Protein AF-A0A0P9E227-F1 (afdb_monomer_lite)

Foldseek 3Di:
DDDDPPFDKDKFFFPDADPVRFTWGDDPQAIETEPPDDSPAGMFTWTWPDDDDRYGYTYTPDGDPDPVVSVVVSDVVPDDDDDDDDDDDDDDDDPPPVPLQLEAEFDDDQLVVSLVVNLVCVVVPNFKHKYKYKAPSVVSSVVNLVCNCPPPAVQKDFPDKDKDWDWDQDPVGIDIIIMIITMMGGDD

Secondary structure (DSSP, 8-state):
--------EEEEEEEEE-TTS-EEEEETTEEEEEET--TT-SEEEEEEEEEETTEEEEEEEEEESSHHHHHHHHHHHHSS--PPPP--S-------------EEE--SS-HHHHHHHHHHHHHTT-SEEEEEEETTHHHHHHHHHHHIIIII-TTEEEEEEEEEEEEEEETTEEEEEEEEEEEEEE--

Structure (mmCIF, N/CA/C/O backbone):
data_AF-A0A0P9E227-F1
#
_entry.id   AF-A0A0P9E227-F1
#
loop_
_atom_site.group_PDB
_atom_site.id
_atom_site.type_symbol
_atom_site.label_atom_id
_atom_site.label_alt_id
_atom_site.label_comp_id
_atom_site.label_asym_id
_atom_site.label_entity_id
_atom_site.label_seq_id
_atom_site.pdbx_PDB_ins_code
_atom_site.Cartn_x
_atom_site.Cartn_y
_atom_site.Cartn_z
_atom_site.occupancy
_atom_site.B_iso_or_equiv
_atom_site.auth_seq_id
_atom_site.auth_comp_id
_atom_site.auth_asym_id
_atom_site.auth_atom_id
_atom_site.pdbx_PDB_model_num
ATOM 1 N N . MET A 1 1 ? -18.406 33.469 34.202 1.00 41.53 1 MET A N 1
ATOM 2 C CA . MET A 1 1 ? -17.760 34.168 33.075 1.00 41.53 1 MET A CA 1
ATOM 3 C C . MET A 1 1 ? -16.385 33.562 32.937 1.00 41.53 1 MET A C 1
ATOM 5 O O . MET A 1 1 ? -15.547 33.889 33.754 1.00 41.53 1 MET A O 1
ATOM 9 N N . ASP A 1 2 ? -16.175 32.680 31.966 1.00 28.61 2 ASP A N 1
ATOM 10 C CA . ASP A 1 2 ? -14.826 32.344 31.517 1.00 28.61 2 ASP A CA 1
ATOM 11 C C . ASP A 1 2 ? -14.873 32.238 30.001 1.00 28.61 2 ASP A C 1
ATOM 13 O O . ASP A 1 2 ? -15.633 31.456 29.427 1.00 28.61 2 ASP A O 1
ATOM 17 N N . ALA A 1 3 ? -14.155 33.163 29.372 1.00 32.78 3 ALA A N 1
ATOM 18 C CA . ALA A 1 3 ? -14.108 33.339 27.939 1.00 32.78 3 ALA A CA 1
ATOM 19 C C . ALA A 1 3 ? -13.629 32.042 27.284 1.00 32.78 3 ALA A C 1
ATOM 21 O O . ALA A 1 3 ? -12.587 31.500 27.654 1.00 32.78 3 ALA A O 1
ATOM 22 N N . ALA A 1 4 ? -14.388 31.567 26.296 1.00 36.56 4 ALA A N 1
ATOM 23 C CA . ALA A 1 4 ? -13.919 30.571 25.351 1.00 36.56 4 ALA A CA 1
ATOM 24 C C . ALA A 1 4 ? -12.537 31.012 24.850 1.00 36.56 4 ALA A C 1
ATOM 26 O O . ALA A 1 4 ? -12.410 32.051 24.203 1.00 36.56 4 ALA A O 1
ATOM 27 N N . SER A 1 5 ? -11.497 30.268 25.227 1.00 42.72 5 SER A N 1
ATOM 28 C CA . SER A 1 5 ? -10.133 30.543 24.795 1.00 42.72 5 SER A CA 1
ATOM 29 C C . SER A 1 5 ? -10.101 30.332 23.283 1.00 42.72 5 SER A C 1
ATOM 31 O O . SER A 1 5 ? -10.102 29.195 22.809 1.00 42.72 5 SER A O 1
ATOM 33 N N . GLU A 1 6 ? -10.200 31.420 22.517 1.00 51.53 6 GLU A N 1
ATOM 34 C CA . GLU A 1 6 ? -10.088 31.395 21.062 1.00 51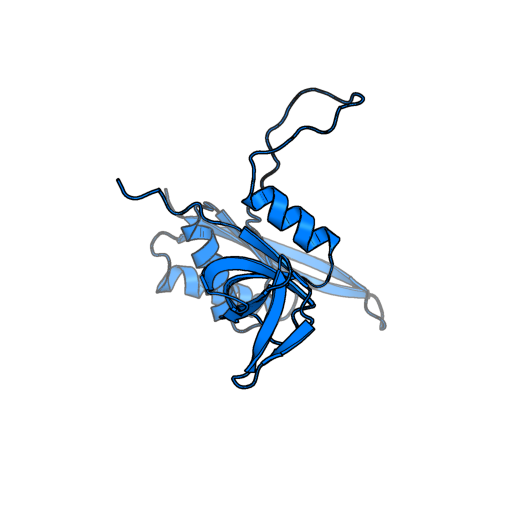.53 6 GLU A CA 1
ATOM 35 C C . GLU A 1 6 ? -8.785 30.684 20.699 1.00 51.53 6 GLU A C 1
ATOM 37 O O . GLU A 1 6 ? -7.689 31.170 20.995 1.00 51.53 6 GLU A O 1
ATOM 42 N N . LYS A 1 7 ? -8.902 29.515 20.063 1.00 61.69 7 LYS A N 1
ATOM 43 C CA . LYS A 1 7 ? -7.766 28.767 19.526 1.00 61.69 7 LYS A CA 1
ATOM 44 C C . LYS A 1 7 ? -7.044 29.631 18.503 1.00 61.69 7 LYS A C 1
ATOM 46 O O . LYS A 1 7 ? -7.455 29.740 17.348 1.00 61.69 7 LYS A O 1
ATOM 51 N N . LYS A 1 8 ? -5.971 30.291 18.931 1.00 82.88 8 LYS A N 1
ATOM 52 C CA . LYS A 1 8 ? -5.254 31.249 18.096 1.00 82.88 8 LYS A CA 1
ATOM 53 C C . LYS A 1 8 ? -4.123 30.557 17.356 1.00 82.88 8 LYS A C 1
ATOM 55 O O . LYS A 1 8 ? -3.008 30.435 17.865 1.00 82.88 8 LYS A O 1
ATOM 60 N N . LEU A 1 9 ? -4.423 30.126 16.136 1.00 90.06 9 LEU A N 1
ATOM 61 C CA . LEU A 1 9 ? -3.410 29.668 15.195 1.00 90.06 9 LEU A CA 1
ATOM 62 C C . LEU A 1 9 ? -2.571 30.847 14.712 1.00 90.06 9 LEU A C 1
ATOM 64 O O . LEU A 1 9 ? -3.101 31.907 14.372 1.00 90.06 9 LEU A O 1
ATOM 68 N N . ILE A 1 10 ? -1.260 30.654 14.671 1.00 91.75 10 ILE A N 1
ATOM 69 C CA . ILE A 1 10 ? -0.290 31.643 14.212 1.00 91.75 10 ILE A CA 1
ATOM 70 C C . ILE A 1 10 ? 0.696 31.005 13.247 1.00 91.75 10 ILE A C 1
ATOM 72 O O . ILE A 1 10 ? 0.999 29.820 13.344 1.00 91.75 10 ILE A O 1
ATOM 76 N N . LEU A 1 11 ? 1.218 31.818 12.334 1.00 92.88 11 LEU A N 1
ATOM 77 C CA . LEU A 1 11 ? 2.343 31.465 11.482 1.00 92.88 11 LEU A CA 1
ATOM 78 C C . LEU A 1 11 ? 3.611 32.088 12.059 1.00 92.88 11 LEU A C 1
ATOM 80 O O . LEU A 1 11 ? 3.657 33.294 12.309 1.00 92.88 11 LEU A O 1
ATOM 84 N N . LEU A 1 12 ? 4.628 31.259 12.250 1.00 91.44 12 LEU A N 1
ATOM 85 C CA . LEU A 1 12 ? 5.937 31.631 12.760 1.00 91.44 12 LEU A CA 1
ATOM 86 C C . LEU A 1 12 ? 7.008 31.283 11.728 1.00 91.44 12 LEU A C 1
ATOM 88 O O . LEU A 1 12 ? 7.046 30.169 11.215 1.00 91.44 12 LEU A O 1
ATOM 92 N N . GLU A 1 13 ? 7.902 32.228 11.456 1.00 93.62 13 GLU A N 1
ATOM 93 C CA . GLU A 1 13 ? 9.200 31.932 10.847 1.00 93.62 13 GLU A CA 1
ATOM 94 C C . GLU A 1 13 ? 10.175 31.536 11.958 1.00 93.62 13 GLU A C 1
ATOM 96 O O . GLU A 1 13 ? 10.255 32.213 12.990 1.00 93.62 13 GLU A O 1
ATOM 101 N N . ILE A 1 14 ? 10.902 30.438 11.762 1.00 94.00 14 ILE A N 1
ATOM 102 C CA . ILE A 1 14 ? 11.849 29.939 12.754 1.00 94.00 14 ILE A CA 1
ATOM 103 C C . ILE A 1 14 ? 13.081 30.840 12.774 1.00 94.00 14 ILE A C 1
ATOM 105 O O . ILE A 1 14 ? 13.761 31.026 11.767 1.00 94.00 14 ILE A O 1
ATOM 109 N N . ARG A 1 15 ? 13.367 31.407 13.947 1.00 91.25 15 ARG A N 1
ATOM 110 C CA . ARG A 1 15 ? 14.504 32.309 14.181 1.00 91.25 15 ARG A CA 1
ATOM 111 C C . ARG A 1 15 ? 15.692 31.606 14.816 1.00 91.25 15 ARG A C 1
ATOM 113 O O . ARG A 1 15 ? 16.815 32.083 14.695 1.00 91.25 15 ARG A O 1
ATOM 120 N N . GLY A 1 16 ? 15.461 30.485 15.491 1.00 86.88 16 GLY A N 1
ATOM 121 C CA . GLY A 1 16 ? 16.533 29.703 16.081 1.00 86.88 16 GLY A CA 1
ATOM 122 C C . GLY A 1 16 ? 16.041 28.601 17.004 1.00 86.88 16 GLY A C 1
ATOM 123 O O . GLY A 1 16 ? 14.849 28.305 17.097 1.00 86.88 16 GLY A O 1
ATOM 124 N N . VAL A 1 17 ? 17.002 28.004 17.701 1.00 86.38 17 VAL A N 1
ATOM 125 C CA . VAL A 1 17 ? 16.800 26.908 18.648 1.00 86.38 17 VAL A CA 1
ATOM 126 C C . VAL A 1 17 ? 17.062 27.435 20.060 1.00 86.38 17 VAL A C 1
ATOM 128 O O . VAL A 1 17 ? 18.090 28.056 20.324 1.00 86.38 17 VAL A O 1
ATOM 131 N N . GLY A 1 18 ? 16.125 27.217 20.978 1.00 76.81 18 GLY A N 1
ATOM 132 C CA . GLY A 1 18 ? 16.255 27.593 22.383 1.00 76.81 18 GLY A CA 1
ATOM 133 C C . GLY A 1 18 ? 17.170 26.660 23.182 1.00 76.81 18 GLY A C 1
ATOM 134 O O . GLY A 1 18 ? 17.567 25.590 22.724 1.00 76.81 18 GLY A O 1
ATOM 135 N N . ARG A 1 19 ? 17.438 27.029 24.442 1.00 70.62 19 ARG A N 1
ATOM 136 C CA . ARG A 1 19 ? 18.316 26.280 25.367 1.00 70.62 19 ARG A CA 1
ATOM 137 C C . ARG A 1 19 ? 17.894 24.817 25.575 1.00 70.62 19 ARG A C 1
ATOM 139 O O . ARG A 1 19 ? 18.746 23.964 25.784 1.00 70.62 19 ARG A O 1
ATOM 146 N N . PHE A 1 20 ? 16.598 24.529 25.463 1.00 73.12 20 PHE A N 1
ATOM 147 C CA . PHE A 1 20 ? 16.018 23.188 25.600 1.00 73.12 20 PHE A CA 1
ATOM 148 C C . PHE A 1 20 ? 15.729 22.505 24.253 1.00 73.12 20 PHE A C 1
ATOM 150 O O . PHE A 1 20 ? 14.903 21.608 24.183 1.00 73.12 20 PHE A O 1
ATOM 157 N N . ARG A 1 21 ? 16.402 22.927 23.173 1.00 76.69 21 ARG A N 1
ATOM 158 C CA . ARG A 1 21 ? 16.256 22.402 21.800 1.00 76.69 21 ARG A CA 1
ATOM 159 C C . ARG A 1 21 ? 14.907 22.640 21.111 1.00 76.69 21 ARG A C 1
ATOM 161 O O . ARG A 1 21 ? 14.754 22.222 19.967 1.00 76.69 21 ARG A O 1
ATOM 168 N N . ASN A 1 22 ? 13.984 23.362 21.739 1.00 84.62 22 ASN A N 1
ATOM 169 C CA . ASN A 1 22 ? 12.744 23.787 21.091 1.00 84.62 22 ASN A CA 1
ATOM 170 C C . ASN A 1 22 ? 13.025 24.903 20.085 1.00 84.62 22 ASN A C 1
ATOM 172 O O . ASN A 1 22 ? 13.775 25.838 20.385 1.00 84.62 22 ASN A O 1
ATOM 176 N N . LEU A 1 23 ? 12.404 24.826 18.910 1.00 89.75 23 LEU A N 1
ATOM 177 C CA . LEU A 1 23 ? 12.438 25.923 17.951 1.00 89.75 23 LEU A CA 1
ATOM 178 C C . LEU A 1 23 ? 11.687 27.131 18.504 1.00 89.75 23 LEU A C 1
ATOM 180 O O . LEU A 1 23 ? 10.754 26.987 19.294 1.00 89.75 23 LEU A O 1
ATOM 184 N N . PHE A 1 24 ? 12.087 28.331 18.096 1.00 92.62 24 PHE A N 1
ATOM 185 C CA . PHE A 1 24 ? 11.337 29.537 18.416 1.00 92.62 24 PHE A CA 1
ATOM 186 C C . PHE A 1 24 ? 11.229 30.484 17.227 1.00 92.62 24 PHE A C 1
ATOM 188 O O . PHE A 1 24 ? 12.113 30.553 16.369 1.00 92.62 24 PHE A O 1
ATOM 195 N N . GLY A 1 25 ? 10.140 31.245 17.223 1.00 92.25 25 GLY A N 1
ATOM 196 C CA . GLY A 1 25 ? 9.911 32.373 16.328 1.00 92.25 25 GLY A CA 1
ATOM 197 C C . GLY A 1 25 ? 9.390 33.580 17.103 1.00 92.25 25 GLY A C 1
ATOM 198 O O . GLY A 1 25 ? 9.123 33.497 18.305 1.00 92.25 25 GLY A O 1
ATOM 199 N N . ASP A 1 26 ? 9.234 34.702 16.411 1.00 90.88 26 ASP A N 1
ATOM 200 C CA . ASP A 1 26 ? 8.691 35.929 16.994 1.00 90.88 26 ASP A CA 1
ATOM 201 C C . ASP A 1 26 ? 7.245 36.154 16.543 1.00 90.88 26 ASP A C 1
ATOM 203 O O . ASP A 1 26 ? 6.931 36.116 15.354 1.00 90.88 26 ASP A O 1
ATOM 207 N N . TYR A 1 27 ? 6.360 36.444 17.496 1.00 88.94 27 TYR A N 1
ATOM 208 C CA . TYR A 1 27 ? 4.970 36.813 17.237 1.00 88.94 27 TYR A CA 1
ATOM 209 C C . TYR A 1 27 ? 4.585 38.037 18.062 1.00 88.94 27 TYR A C 1
ATOM 211 O O . TYR A 1 27 ? 4.611 38.008 19.293 1.00 88.94 27 TYR A O 1
ATOM 219 N N . LYS A 1 28 ? 4.219 39.133 17.384 1.00 84.75 28 LYS A N 1
ATOM 220 C CA . LYS A 1 28 ? 3.834 40.414 18.015 1.00 84.75 28 LYS A CA 1
ATOM 221 C C . LYS A 1 28 ? 4.837 40.886 19.088 1.00 84.75 28 LYS A C 1
ATOM 223 O O . LYS A 1 28 ? 4.443 41.263 20.194 1.00 84.75 28 LYS A O 1
ATOM 228 N N . GLY A 1 29 ? 6.133 40.805 18.769 1.00 82.00 29 GLY A N 1
ATOM 229 C CA . GLY A 1 29 ? 7.233 41.216 19.652 1.00 82.00 29 GLY A CA 1
ATOM 230 C C . GLY A 1 29 ? 7.500 40.284 20.841 1.00 82.00 29 GLY A C 1
ATOM 231 O O . GLY A 1 29 ? 8.199 40.676 21.773 1.00 82.00 29 GLY A O 1
ATOM 232 N N . LYS A 1 30 ? 6.925 39.075 20.847 1.00 88.44 30 LYS A N 1
ATOM 233 C CA . LYS A 1 30 ? 7.138 38.052 21.879 1.00 88.44 30 LYS A CA 1
ATOM 234 C C . LYS A 1 30 ? 7.801 36.827 21.269 1.00 88.44 30 LYS A C 1
ATOM 236 O O . LYS A 1 30 ? 7.444 36.429 20.160 1.00 88.44 30 LYS A O 1
ATOM 241 N N . ARG A 1 31 ? 8.702 36.201 22.025 1.00 91.50 31 ARG A N 1
ATOM 242 C CA . ARG A 1 31 ? 9.352 34.953 21.620 1.00 91.50 31 ARG A CA 1
ATOM 243 C C . ARG A 1 31 ? 8.432 33.778 21.915 1.00 91.50 31 ARG A C 1
ATOM 245 O O . ARG A 1 31 ? 8.109 33.540 23.078 1.00 91.50 31 ARG A O 1
ATOM 252 N N . ILE A 1 32 ? 8.041 33.044 20.884 1.00 94.06 32 ILE A N 1
ATOM 253 C CA . ILE A 1 32 ? 7.178 31.872 21.002 1.00 94.06 32 ILE A CA 1
ATOM 254 C C . ILE A 1 32 ? 8.015 30.619 20.789 1.00 94.06 32 ILE A C 1
ATOM 256 O O . ILE A 1 32 ? 8.567 30.421 19.708 1.00 94.06 32 ILE A O 1
ATOM 260 N N . PHE A 1 33 ? 8.108 29.786 21.823 1.00 92.75 33 PHE A N 1
ATOM 261 C CA . PHE A 1 33 ? 8.703 28.459 21.728 1.00 92.75 33 PHE A CA 1
ATOM 262 C C . PHE A 1 33 ? 7.683 27.477 21.178 1.00 92.75 33 PHE A C 1
ATOM 264 O O . PHE A 1 33 ? 6.528 27.468 21.601 1.00 92.75 33 PHE A O 1
ATOM 271 N N . ILE A 1 34 ? 8.122 26.665 20.229 1.00 92.56 34 ILE A N 1
ATOM 272 C CA . ILE A 1 34 ? 7.264 25.752 19.498 1.00 92.56 34 ILE A CA 1
ATOM 273 C C . ILE A 1 34 ? 7.591 24.333 19.941 1.00 92.56 34 ILE A C 1
ATOM 275 O O . ILE A 1 34 ? 8.704 23.842 19.736 1.00 92.56 34 ILE A O 1
ATOM 279 N N . GLU A 1 35 ? 6.614 23.700 20.569 1.00 90.62 35 GLU A N 1
ATOM 280 C CA . GLU A 1 35 ? 6.668 22.299 20.970 1.00 90.62 35 GLU A CA 1
ATOM 281 C C . GLU A 1 35 ? 6.347 21.404 19.769 1.00 90.62 35 GLU A C 1
ATOM 283 O O . GLU A 1 35 ? 5.552 21.776 18.901 1.00 90.62 35 GLU A O 1
ATOM 288 N N . ASP A 1 36 ? 6.985 20.235 19.715 1.00 87.06 36 ASP A N 1
ATOM 289 C CA . ASP A 1 36 ? 6.789 19.203 18.686 1.00 87.06 36 ASP A CA 1
ATOM 290 C C . ASP A 1 36 ? 7.088 19.639 17.234 1.00 87.06 36 ASP A C 1
ATOM 292 O O . ASP A 1 36 ? 6.674 18.984 16.278 1.00 87.06 36 ASP A O 1
ATOM 296 N N . ALA A 1 37 ? 7.828 20.735 17.033 1.00 87.06 37 ALA A N 1
ATOM 297 C CA . ALA A 1 37 ? 8.260 21.155 15.700 1.00 87.06 37 ALA A CA 1
ATOM 298 C C . ALA A 1 37 ? 9.521 20.389 15.237 1.00 87.06 37 ALA A C 1
ATOM 300 O O . ALA A 1 37 ? 10.506 20.337 15.983 1.00 87.06 37 ALA A O 1
ATOM 301 N N . PRO A 1 38 ? 9.553 19.856 13.996 1.00 87.56 38 PRO A N 1
ATOM 302 C CA . PRO A 1 38 ? 10.771 19.308 13.392 1.00 87.56 38 PRO A CA 1
ATOM 303 C C . PRO A 1 38 ? 11.886 20.357 13.350 1.00 87.56 38 PRO A C 1
ATOM 305 O O . PRO A 1 38 ? 11.617 21.518 13.042 1.00 87.56 38 PRO A O 1
ATOM 308 N N . LYS A 1 39 ? 13.136 19.978 13.634 1.00 83.88 39 LYS A N 1
ATOM 309 C CA . LYS A 1 39 ? 14.249 20.930 13.841 1.00 83.88 39 LYS A CA 1
ATOM 310 C C . LYS A 1 39 ? 14.627 21.712 12.583 1.00 83.88 39 LYS A C 1
ATOM 312 O O . LYS A 1 39 ? 15.132 22.823 12.679 1.00 83.88 39 LYS A O 1
ATOM 317 N N . GLU A 1 40 ? 14.373 21.123 11.427 1.00 85.12 40 GLU A N 1
ATOM 318 C CA . GLU A 1 40 ? 14.616 21.651 10.088 1.00 85.12 40 GLU A CA 1
ATOM 319 C C . GLU A 1 40 ? 13.460 22.510 9.546 1.00 85.12 40 GLU A C 1
ATOM 321 O O . GLU A 1 40 ? 13.444 22.877 8.369 1.00 85.12 40 GLU A O 1
ATOM 326 N N . SER A 1 41 ? 12.466 22.827 10.380 1.00 84.94 41 SER A N 1
ATOM 327 C CA . SER A 1 41 ? 11.341 23.670 9.974 1.00 84.94 41 SER A CA 1
ATOM 328 C C . SER A 1 41 ? 11.802 25.101 9.704 1.00 84.94 41 SER A C 1
ATOM 330 O O . SER A 1 41 ? 12.478 25.706 10.536 1.00 84.94 41 SER A O 1
ATOM 332 N N . LYS A 1 42 ? 11.385 25.676 8.571 1.00 90.12 42 LYS A N 1
ATOM 333 C CA 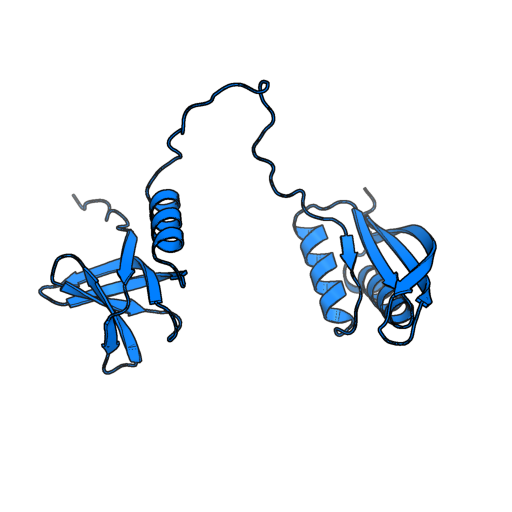. LYS A 1 42 ? 11.616 27.094 8.254 1.00 90.12 42 LYS A CA 1
ATOM 334 C C . LYS A 1 42 ? 10.423 27.965 8.644 1.00 90.12 42 LYS A C 1
ATOM 336 O O . LYS A 1 42 ? 10.596 29.030 9.236 1.00 90.12 42 LYS A O 1
ATOM 341 N N . TYR A 1 43 ? 9.215 27.476 8.374 1.00 92.06 43 TYR A N 1
ATOM 342 C CA . TYR A 1 43 ? 7.955 28.092 8.773 1.00 92.06 43 TYR A CA 1
ATOM 343 C C . TYR A 1 43 ? 7.093 27.074 9.510 1.00 92.06 43 TYR A C 1
ATOM 345 O O . TYR A 1 43 ? 7.068 25.900 9.146 1.00 92.06 43 TYR A O 1
ATOM 353 N N . VAL A 1 44 ? 6.376 27.510 10.539 1.00 92.81 44 VAL A N 1
ATOM 354 C CA . VAL A 1 44 ? 5.498 26.646 11.327 1.00 92.81 44 VAL A CA 1
ATOM 355 C C . VAL A 1 44 ? 4.168 27.338 11.564 1.00 92.81 44 VAL A C 1
ATOM 357 O O . VAL A 1 44 ? 4.123 28.489 11.997 1.00 92.81 44 VAL A O 1
ATOM 360 N N . VAL A 1 45 ? 3.081 26.615 11.311 1.00 93.62 45 VAL A N 1
ATOM 361 C CA . VAL A 1 45 ? 1.767 26.965 11.846 1.00 93.62 45 VAL A CA 1
ATOM 362 C C . VAL A 1 45 ? 1.644 26.303 13.209 1.00 93.62 45 VAL A C 1
ATOM 364 O O . VAL A 1 45 ? 1.842 25.094 13.330 1.00 93.62 45 VAL A O 1
ATOM 367 N N . ALA A 1 46 ? 1.350 27.088 14.238 1.00 92.75 46 ALA A N 1
ATOM 368 C CA . ALA A 1 46 ? 1.253 26.607 15.608 1.00 92.75 46 ALA A CA 1
ATOM 369 C C . ALA A 1 46 ? 0.017 27.175 16.307 1.00 92.75 46 ALA A C 1
ATOM 371 O O . ALA A 1 46 ? -0.397 28.306 16.046 1.00 92.75 46 ALA A O 1
ATOM 372 N N . GLU A 1 47 ? -0.559 26.395 17.213 1.00 92.94 47 GLU A N 1
ATOM 373 C CA . GLU A 1 47 ? -1.636 26.827 18.098 1.00 92.94 47 GLU A CA 1
ATOM 374 C C . GLU A 1 47 ? -1.017 27.387 19.376 1.00 92.94 47 GLU A C 1
ATOM 376 O O . GLU A 1 47 ? -0.272 26.687 20.066 1.00 92.94 47 GLU A O 1
ATOM 381 N N . ILE A 1 48 ? -1.281 28.658 19.686 1.00 91.38 48 ILE A N 1
ATOM 382 C CA . ILE A 1 48 ? -0.789 29.261 20.928 1.00 91.38 48 ILE A CA 1
ATOM 383 C C . ILE A 1 48 ? -1.393 28.510 22.116 1.00 91.38 48 ILE A C 1
ATOM 385 O O . ILE A 1 48 ? -2.609 28.489 22.283 1.00 91.38 48 ILE A O 1
ATOM 389 N N . THR A 1 49 ? -0.535 27.964 22.976 1.00 88.12 49 THR A N 1
ATOM 390 C CA . THR A 1 49 ? -0.952 27.309 24.222 1.00 88.12 49 THR A CA 1
ATOM 391 C C . THR A 1 49 ? -0.874 28.263 25.411 1.00 88.12 49 THR A C 1
ATOM 393 O O . THR A 1 49 ? -1.691 28.179 26.323 1.00 88.12 49 THR A O 1
ATOM 396 N N . SER A 1 50 ? 0.082 29.200 25.412 1.00 86.75 50 SER A N 1
ATOM 397 C CA . SER A 1 50 ? 0.241 30.193 26.480 1.00 86.75 50 SER A CA 1
ATOM 398 C C . SER A 1 50 ? 1.073 31.389 26.019 1.00 86.75 50 SER A C 1
ATOM 400 O O . SER A 1 50 ? 2.056 31.239 25.296 1.00 86.75 50 SER A O 1
ATOM 402 N N . ILE A 1 51 ? 0.726 32.597 26.469 1.00 85.12 51 ILE A N 1
ATOM 403 C CA . ILE A 1 51 ? 1.553 33.801 26.304 1.00 85.12 51 ILE A CA 1
ATOM 404 C C . ILE A 1 51 ? 1.622 34.522 27.648 1.00 85.12 51 ILE A C 1
ATOM 406 O O . ILE A 1 51 ? 0.598 34.958 28.170 1.00 85.12 51 ILE A O 1
ATOM 410 N N . LYS A 1 52 ? 2.833 34.692 28.195 1.00 80.19 52 LYS A N 1
ATOM 411 C CA . LYS A 1 52 ? 3.079 35.406 29.457 1.00 80.19 52 LYS A CA 1
ATOM 412 C C . LYS A 1 52 ? 4.246 36.387 29.299 1.00 80.19 52 LYS A C 1
ATOM 414 O O . LYS A 1 52 ? 5.394 36.002 29.085 1.00 80.19 52 LYS A O 1
ATOM 419 N N . GLY A 1 53 ? 3.973 37.685 29.422 1.00 84.06 53 GLY A N 1
ATOM 420 C CA . GLY A 1 53 ? 5.006 38.720 29.297 1.00 84.06 53 GLY A CA 1
ATOM 421 C C . GLY A 1 53 ? 5.675 38.721 27.914 1.00 84.06 53 GLY A C 1
ATOM 422 O O . GLY A 1 53 ? 5.003 38.917 26.900 1.00 84.06 53 GLY A O 1
ATOM 423 N N . ARG A 1 54 ? 7.003 38.527 27.866 1.00 86.62 54 ARG A N 1
ATOM 424 C CA . ARG A 1 54 ? 7.803 38.517 26.619 1.00 86.62 54 ARG A CA 1
ATOM 425 C C . ARG A 1 54 ? 7.962 37.129 25.982 1.00 86.62 54 ARG A C 1
ATOM 427 O O . ARG A 1 54 ? 8.529 37.037 24.894 1.00 86.62 54 ARG A O 1
ATOM 434 N N . ILE A 1 55 ? 7.483 36.070 26.638 1.00 87.12 55 ILE A N 1
ATOM 435 C CA . ILE A 1 55 ? 7.672 34.678 26.214 1.00 87.12 55 ILE A CA 1
ATOM 436 C C . ILE A 1 55 ? 6.312 33.980 26.096 1.00 87.12 55 ILE A C 1
ATOM 438 O O . ILE A 1 55 ? 5.395 34.223 26.879 1.00 87.12 55 ILE A O 1
ATOM 442 N N . GLY A 1 56 ? 6.170 33.105 25.110 1.00 89.62 56 GLY A N 1
ATOM 443 C CA . GLY A 1 56 ? 5.017 32.226 24.969 1.00 89.62 56 GLY A CA 1
ATOM 444 C C . GLY A 1 56 ? 5.409 30.836 24.491 1.00 89.62 56 GLY A C 1
ATOM 445 O O . GLY A 1 56 ? 6.558 30.590 24.118 1.00 89.62 56 GLY A O 1
ATOM 446 N N . SER A 1 57 ? 4.431 29.944 24.500 1.00 89.69 57 SER A N 1
ATOM 447 C CA . SER A 1 57 ? 4.512 28.584 23.987 1.00 89.69 57 SER A CA 1
ATOM 448 C C . SER A 1 57 ? 3.392 28.355 22.980 1.00 89.69 57 SER A C 1
ATOM 450 O O . SER A 1 57 ? 2.280 28.880 23.115 1.00 89.69 57 SER A O 1
ATOM 452 N N . ALA A 1 58 ? 3.692 27.572 21.957 1.00 92.62 58 ALA A N 1
ATOM 453 C CA . ALA A 1 58 ? 2.725 27.125 20.977 1.00 92.62 58 ALA A CA 1
ATOM 454 C C . ALA A 1 58 ? 3.009 25.672 20.603 1.00 92.62 58 ALA A C 1
ATOM 456 O O . ALA A 1 58 ? 4.161 25.237 20.598 1.00 92.62 58 ALA A O 1
ATOM 457 N N . LYS A 1 59 ? 1.959 24.928 20.273 1.00 92.81 59 LYS A N 1
ATOM 458 C CA . LYS A 1 59 ? 2.074 23.553 19.798 1.00 92.81 59 LYS A CA 1
ATOM 459 C C . LYS A 1 59 ? 2.100 23.543 18.277 1.00 92.81 59 LYS A C 1
ATOM 461 O O . LYS A 1 59 ? 1.247 24.172 17.648 1.00 92.81 59 LYS A O 1
ATOM 466 N N . CYS A 1 60 ? 3.077 22.858 17.690 1.00 91.75 60 CYS A N 1
ATOM 467 C CA . CYS A 1 60 ? 3.175 22.719 16.243 1.00 91.75 60 CYS A CA 1
ATOM 468 C C . CYS A 1 60 ? 1.914 22.045 15.678 1.00 91.75 60 CYS A C 1
ATOM 470 O O . CYS A 1 60 ? 1.492 20.991 16.151 1.00 91.75 60 CYS A O 1
ATOM 472 N N . VAL A 1 61 ? 1.328 22.663 14.654 1.00 90.69 61 VAL A N 1
ATOM 473 C CA . VAL A 1 61 ? 0.209 22.118 13.870 1.00 90.69 61 VAL A CA 1
ATOM 474 C C . VAL A 1 61 ? 0.701 21.652 12.499 1.00 90.69 61 VAL A C 1
ATOM 476 O O . VAL A 1 61 ? 0.194 20.672 11.962 1.00 90.69 61 VAL A O 1
ATOM 479 N N . GLY A 1 62 ? 1.720 22.312 11.942 1.00 89.31 62 GLY A N 1
ATOM 480 C CA . GLY A 1 62 ? 2.427 21.839 10.754 1.00 89.31 62 GLY A CA 1
ATOM 481 C C . GLY A 1 62 ? 3.666 22.672 10.439 1.00 89.31 62 GLY A C 1
ATOM 482 O O . GLY A 1 62 ? 3.713 23.861 10.759 1.00 89.31 62 GLY A O 1
ATOM 483 N N . SER A 1 63 ? 4.656 22.049 9.801 1.00 89.56 63 SER A N 1
ATOM 484 C CA . SER A 1 63 ? 5.898 22.681 9.356 1.00 89.56 63 SER A CA 1
ATOM 485 C C . SER A 1 63 ? 5.986 22.733 7.835 1.00 89.56 63 SER A C 1
ATOM 487 O O . SER A 1 63 ? 5.534 21.828 7.138 1.00 89.56 63 SER A O 1
ATOM 489 N N . TYR A 1 64 ? 6.582 23.806 7.324 1.00 90.94 64 TYR A N 1
ATOM 490 C CA . TYR A 1 64 ? 6.612 24.124 5.902 1.00 90.94 64 TYR A CA 1
ATOM 491 C C . TYR A 1 64 ? 7.965 24.709 5.511 1.00 90.94 64 TYR A C 1
ATOM 493 O O . TYR A 1 64 ? 8.630 25.394 6.299 1.00 90.94 64 TYR A O 1
ATOM 501 N N . GLN A 1 65 ? 8.360 24.456 4.266 1.00 86.31 65 GLN A N 1
ATOM 502 C CA . GLN A 1 65 ? 9.614 24.963 3.706 1.00 86.31 65 GLN A CA 1
ATOM 503 C C . GLN A 1 65 ? 9.427 26.318 3.002 1.00 86.31 65 GLN A C 1
ATOM 505 O O . GLN A 1 65 ? 10.382 27.090 2.897 1.00 86.31 65 GLN A O 1
ATOM 510 N N . SER A 1 66 ? 8.198 26.655 2.582 1.00 87.19 66 SER A N 1
ATOM 511 C CA . SER A 1 66 ? 7.869 27.936 1.943 1.00 87.19 66 SER A CA 1
ATOM 512 C C . SER A 1 66 ? 6.867 28.770 2.755 1.00 87.19 66 SER A C 1
ATOM 514 O O . SER A 1 66 ? 5.966 28.245 3.411 1.00 87.19 66 SER A O 1
ATOM 516 N N . LEU A 1 67 ? 7.017 30.098 2.697 1.00 82.19 67 LEU A N 1
ATOM 517 C CA . LEU A 1 67 ? 6.120 31.037 3.379 1.00 82.19 67 LEU A CA 1
ATOM 518 C C . LEU A 1 67 ? 4.708 31.021 2.774 1.00 82.19 67 LEU A C 1
ATOM 520 O O . LEU A 1 67 ? 3.731 31.239 3.486 1.00 82.19 67 LEU A O 1
ATOM 524 N N . GLU A 1 68 ? 4.601 30.794 1.465 1.00 82.81 68 GLU A N 1
ATOM 525 C CA . GLU A 1 68 ? 3.330 30.756 0.739 1.00 82.81 68 GLU A CA 1
ATOM 526 C C . GLU A 1 68 ? 2.484 29.548 1.152 1.00 82.81 68 GLU A C 1
ATOM 528 O O . GLU A 1 68 ? 1.326 29.712 1.530 1.00 82.81 68 GLU A O 1
ATOM 533 N N . GLU A 1 69 ? 3.089 28.361 1.203 1.00 83.88 69 GLU A N 1
ATOM 534 C CA . GLU A 1 69 ? 2.452 27.135 1.690 1.00 83.88 69 GLU A CA 1
ATOM 535 C C . GLU A 1 69 ? 1.971 27.289 3.139 1.00 83.88 69 GLU A C 1
ATOM 537 O O . GLU A 1 69 ? 0.821 26.985 3.462 1.00 83.88 69 GLU A O 1
ATOM 542 N N . ALA A 1 70 ? 2.813 27.869 3.997 1.00 85.44 70 ALA A N 1
ATOM 543 C CA . ALA A 1 70 ? 2.478 28.096 5.395 1.00 85.44 70 ALA A CA 1
ATOM 544 C C . ALA A 1 70 ? 1.339 29.124 5.574 1.00 85.44 70 ALA A C 1
ATOM 546 O O . ALA A 1 70 ? 0.469 28.946 6.430 1.00 85.44 70 ALA A O 1
ATOM 547 N N . LYS A 1 71 ? 1.301 30.184 4.749 1.00 86.06 71 LYS A N 1
ATOM 548 C CA . LYS A 1 71 ? 0.200 31.167 4.713 1.00 86.06 71 LYS A CA 1
ATOM 549 C C . LYS A 1 71 ? -1.099 30.548 4.205 1.00 86.06 71 LYS A C 1
ATOM 551 O O . LYS A 1 71 ? -2.152 30.838 4.768 1.00 86.06 71 LYS A O 1
ATOM 556 N N . ASN A 1 72 ? -1.029 29.707 3.175 1.00 82.69 72 ASN A N 1
ATOM 557 C CA . ASN A 1 72 ? -2.192 29.020 2.618 1.00 82.69 72 ASN A CA 1
ATOM 558 C C . ASN A 1 72 ? -2.791 28.057 3.642 1.00 82.69 72 ASN A C 1
ATOM 560 O O . ASN A 1 72 ? -3.996 28.115 3.885 1.00 82.69 72 ASN A O 1
ATOM 564 N N . LYS A 1 73 ? -1.954 27.273 4.336 1.00 84.06 73 LYS A N 1
ATOM 565 C CA . LYS A 1 73 ? -2.432 26.417 5.424 1.00 84.06 73 LYS A CA 1
ATOM 566 C C . LYS A 1 73 ? -3.012 27.227 6.579 1.00 84.06 73 LYS A C 1
ATOM 568 O O . LYS A 1 73 ? -4.066 26.878 7.099 1.00 84.06 73 LYS A O 1
ATOM 573 N N . LEU A 1 74 ? -2.356 28.314 6.989 1.00 85.56 74 LEU A N 1
ATOM 574 C CA . LEU A 1 74 ? -2.882 29.151 8.066 1.00 85.56 74 LEU A CA 1
ATOM 575 C C . LEU A 1 74 ? -4.277 29.695 7.712 1.00 85.56 74 LEU A C 1
ATOM 577 O O . LEU A 1 74 ? -5.165 29.631 8.553 1.00 85.56 74 LEU A O 1
ATOM 581 N N . LYS A 1 75 ? -4.485 30.166 6.474 1.00 84.12 75 LYS A N 1
ATOM 582 C CA . LYS A 1 75 ? -5.795 30.626 5.984 1.00 84.12 75 LYS A CA 1
ATOM 583 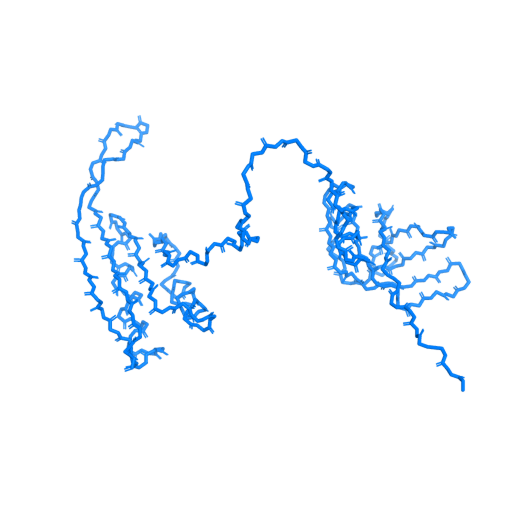C C . LYS A 1 75 ? -6.839 29.505 5.969 1.00 84.12 75 LYS A C 1
ATOM 585 O O . LYS A 1 75 ? -7.932 29.718 6.480 1.00 84.12 75 LYS A O 1
ATOM 590 N N . GLU A 1 76 ? -6.488 28.321 5.459 1.00 81.25 76 GLU A N 1
ATOM 591 C CA . GLU A 1 76 ? -7.352 27.125 5.461 1.00 81.25 76 GLU A CA 1
ATOM 592 C C . GLU A 1 76 ? -7.804 26.753 6.882 1.00 81.25 76 GLU A C 1
ATOM 594 O O . GLU A 1 76 ? -8.966 26.426 7.109 1.00 81.25 76 GLU A O 1
ATOM 599 N N . LEU A 1 77 ? -6.892 26.839 7.853 1.00 80.12 77 LEU A N 1
ATOM 600 C CA . LEU A 1 77 ? -7.172 26.506 9.247 1.00 80.12 77 LEU A CA 1
ATOM 601 C C . LEU A 1 77 ? -7.889 27.634 10.018 1.00 80.12 77 LEU A C 1
ATOM 603 O O . LEU A 1 77 ? -8.500 27.357 11.049 1.00 80.12 77 LEU A O 1
ATOM 607 N N . GLN A 1 78 ? -7.809 28.891 9.559 1.00 76.81 78 GLN A N 1
ATOM 608 C CA . GLN A 1 78 ? -8.405 30.066 10.216 1.00 76.81 78 GLN A CA 1
ATOM 609 C C . GLN A 1 78 ? -9.790 30.464 9.674 1.00 76.81 78 GLN A C 1
ATOM 611 O O . GLN A 1 78 ? -10.516 31.164 10.379 1.00 76.81 78 GLN A O 1
ATOM 616 N N . GLY A 1 79 ? -10.196 30.044 8.470 1.00 63.16 79 GLY A N 1
ATOM 617 C CA . GLY A 1 79 ? -11.484 30.460 7.906 1.00 63.16 79 GLY A CA 1
ATOM 618 C C . GLY A 1 79 ? -11.969 29.631 6.714 1.00 63.16 79 GLY A C 1
ATOM 619 O O . GLY A 1 79 ? -11.203 29.277 5.824 1.00 63.16 79 GLY A O 1
ATOM 620 N N . LYS A 1 80 ? -13.281 29.353 6.710 1.00 47.00 80 LYS A N 1
ATOM 621 C CA . LYS A 1 80 ? -14.062 28.777 5.597 1.00 47.00 80 LYS A CA 1
ATOM 622 C C . LYS A 1 80 ? -13.804 29.532 4.270 1.00 47.00 80 LYS A C 1
ATOM 624 O O . LYS A 1 80 ? -13.544 30.731 4.310 1.00 47.00 80 LYS A O 1
ATOM 629 N N . PRO A 1 81 ? -13.882 28.847 3.112 1.00 40.19 81 PRO A N 1
ATOM 630 C CA . PRO A 1 81 ? -13.233 29.256 1.864 1.00 40.19 81 PRO A CA 1
ATOM 631 C C . PRO A 1 81 ? -13.791 30.560 1.282 1.00 40.19 81 PRO A C 1
ATOM 633 O O . PRO A 1 81 ? -15.006 30.721 1.177 1.00 40.19 81 PRO A O 1
ATOM 636 N N . GLU A 1 82 ? -12.900 31.451 0.835 1.00 42.72 82 GLU A N 1
ATOM 637 C CA . GLU A 1 82 ? -13.250 32.670 0.100 1.00 42.72 82 GLU A CA 1
ATOM 638 C C . GLU A 1 82 ? -12.940 32.504 -1.398 1.00 42.72 82 GLU A C 1
ATOM 640 O O . GLU A 1 82 ? -11.881 32.024 -1.803 1.00 42.72 82 GLU A O 1
ATOM 645 N N . ILE A 1 83 ? -13.941 32.849 -2.204 1.00 44.44 83 ILE A N 1
ATOM 646 C CA . ILE A 1 83 ? -14.109 32.585 -3.634 1.00 44.44 83 ILE A CA 1
ATOM 647 C C . ILE A 1 83 ? -13.205 33.507 -4.467 1.00 44.44 83 ILE A C 1
ATOM 649 O O . ILE A 1 83 ? -13.315 34.728 -4.368 1.00 44.44 83 ILE A O 1
ATOM 653 N N . VAL A 1 84 ? -12.388 32.944 -5.365 1.00 42.78 84 VAL A N 1
ATOM 654 C CA . VAL A 1 84 ? -11.772 33.695 -6.475 1.00 42.78 84 VAL A CA 1
ATOM 655 C C . VAL A 1 84 ? -12.654 33.538 -7.722 1.00 42.78 84 VAL A C 1
ATOM 657 O O . VAL A 1 84 ? -13.078 32.434 -8.063 1.00 42.78 84 VAL A O 1
ATOM 660 N N . LYS A 1 85 ? -12.995 34.677 -8.337 1.00 42.41 85 LYS A N 1
ATOM 661 C CA . LYS A 1 85 ? -13.986 34.865 -9.412 1.00 42.41 85 LYS A CA 1
ATOM 662 C C . LYS A 1 85 ? -13.655 34.079 -10.694 1.00 42.41 85 LYS A C 1
ATOM 664 O O . LYS A 1 85 ? -12.505 34.021 -11.110 1.00 42.41 85 LYS A O 1
ATOM 669 N N . ARG A 1 86 ? -14.708 33.523 -11.309 1.00 47.91 86 ARG A N 1
ATOM 670 C CA . ARG A 1 86 ? -14.733 32.832 -12.612 1.00 47.91 86 ARG A CA 1
ATOM 671 C C . ARG A 1 86 ? -14.636 33.818 -13.782 1.00 47.91 86 ARG A C 1
ATOM 673 O O . ARG A 1 86 ? -15.395 34.780 -13.803 1.00 47.91 86 ARG A O 1
ATOM 680 N N . GLU A 1 87 ? -13.845 33.461 -14.790 1.00 42.66 87 GLU A N 1
ATOM 681 C CA . GLU A 1 87 ? -14.248 33.559 -16.201 1.00 42.66 87 GLU A CA 1
ATOM 682 C C . GLU A 1 87 ? -14.458 32.128 -16.730 1.00 42.66 87 GLU A C 1
ATOM 684 O O . GLU A 1 87 ? -13.908 31.162 -16.199 1.00 42.66 87 GLU A O 1
ATOM 689 N N . GLU A 1 88 ? -15.404 31.975 -17.649 1.00 48.03 88 GLU A N 1
ATOM 690 C CA . GLU A 1 88 ? -16.355 30.862 -17.687 1.00 48.03 88 GLU A CA 1
ATOM 691 C C . GLU A 1 88 ? -15.901 29.625 -18.480 1.00 48.03 88 GLU A C 1
ATOM 693 O O . GLU A 1 88 ? -15.702 29.697 -19.686 1.00 48.03 88 GLU A O 1
ATOM 698 N N . VAL A 1 89 ? -15.906 28.451 -17.830 1.00 41.50 89 VAL A N 1
ATOM 699 C CA . VAL A 1 89 ? -16.152 27.143 -18.469 1.00 41.50 89 VAL A CA 1
ATOM 700 C C . VAL A 1 89 ? -17.008 26.287 -17.512 1.00 41.50 89 VAL A C 1
ATOM 702 O O . VAL A 1 89 ? -16.517 25.830 -16.489 1.00 41.50 89 VAL A O 1
ATOM 705 N N . ILE A 1 90 ? -18.298 26.136 -17.851 1.00 45.25 90 ILE A N 1
ATOM 706 C CA . ILE A 1 90 ? -19.271 25.066 -17.501 1.00 45.25 90 ILE A CA 1
ATOM 707 C C . ILE A 1 90 ? -19.553 24.780 -15.987 1.00 45.25 90 ILE A C 1
ATOM 709 O O . ILE A 1 90 ? -18.674 24.558 -15.163 1.00 45.25 90 ILE A O 1
ATOM 713 N N . LYS A 1 91 ? -20.839 24.773 -15.590 1.00 41.47 91 LYS A N 1
ATOM 714 C CA . LYS A 1 91 ? -21.356 24.472 -14.224 1.00 41.47 91 LYS A CA 1
ATOM 715 C C . LYS A 1 91 ? -21.491 22.940 -13.982 1.00 41.47 91 LYS A C 1
ATOM 717 O O . LYS A 1 91 ? -21.700 22.232 -14.956 1.00 41.47 91 LYS A O 1
ATOM 722 N N . PRO A 1 92 ? -21.662 22.449 -12.733 1.00 44.00 92 PRO A N 1
ATOM 723 C CA . PRO A 1 92 ? -20.680 22.308 -11.655 1.00 44.00 92 PRO A CA 1
ATOM 724 C C . PRO A 1 92 ? -20.516 20.828 -11.219 1.00 44.00 92 PRO A C 1
ATOM 726 O O . PRO A 1 92 ? -21.503 20.170 -10.896 1.00 44.00 92 PRO A O 1
ATOM 729 N N . GLU A 1 93 ? -19.292 20.318 -11.081 1.00 42.41 93 GLU A N 1
ATOM 730 C CA . GLU A 1 93 ? -19.052 19.045 -10.380 1.00 42.41 93 GLU A CA 1
ATOM 731 C C . GLU A 1 93 ? -18.219 19.283 -9.111 1.00 42.41 93 GLU A C 1
ATOM 733 O O . GLU A 1 93 ? -17.422 20.216 -9.037 1.00 42.41 93 GLU A O 1
ATOM 738 N N . ARG A 1 94 ? -18.534 18.505 -8.068 1.00 50.88 94 ARG A N 1
ATOM 739 C CA . ARG A 1 94 ? -18.065 18.570 -6.666 1.00 50.88 94 ARG A CA 1
ATOM 740 C C . ARG A 1 94 ? -16.530 18.702 -6.568 1.00 50.88 94 ARG A C 1
ATOM 742 O O . ARG A 1 94 ? -15.859 18.355 -7.536 1.00 50.88 94 ARG A O 1
ATOM 749 N N . PRO A 1 95 ? -15.943 19.155 -5.432 1.00 41.56 95 PRO A N 1
ATOM 750 C CA . PRO A 1 95 ? -14.490 19.096 -5.271 1.00 41.56 95 PRO A CA 1
ATOM 751 C C . PRO A 1 95 ? -14.045 17.677 -5.610 1.00 41.56 95 PRO A C 1
ATOM 753 O O . PRO A 1 95 ? -14.581 16.724 -5.045 1.00 41.56 95 PRO A O 1
ATOM 756 N N . ILE A 1 96 ? -13.133 17.535 -6.573 1.00 47.84 96 ILE A N 1
ATOM 757 C CA . ILE A 1 96 ? -12.522 16.245 -6.861 1.00 47.84 96 ILE A CA 1
ATOM 758 C C . ILE A 1 96 ? -11.673 15.946 -5.623 1.00 47.84 96 ILE A C 1
ATOM 760 O O . ILE A 1 96 ? -10.505 16.327 -5.540 1.00 47.84 96 ILE A O 1
ATOM 764 N N . GLU A 1 97 ? -12.288 15.310 -4.617 1.00 45.56 97 GLU A N 1
ATOM 765 C CA . GLU A 1 97 ? -11.600 14.324 -3.793 1.00 45.56 97 GLU A CA 1
ATOM 766 C C . GLU A 1 97 ? -10.724 13.570 -4.779 1.00 45.56 97 GLU A C 1
ATOM 768 O O . GLU A 1 97 ? -11.264 13.032 -5.748 1.00 45.56 97 GLU A O 1
ATOM 773 N N . LYS A 1 98 ? -9.391 13.593 -4.625 1.00 42.62 98 LYS A N 1
ATOM 774 C CA . LYS A 1 98 ? -8.576 12.646 -5.389 1.00 42.62 98 LYS A CA 1
ATOM 775 C C . LYS A 1 98 ? -9.258 11.299 -5.178 1.00 42.62 98 LYS A C 1
ATOM 777 O O . LYS A 1 98 ? -9.342 10.895 -4.013 1.00 42.62 98 LYS A O 1
ATOM 782 N N . PRO A 1 99 ? -9.832 10.679 -6.226 1.00 53.72 99 PRO A N 1
ATOM 783 C CA . PRO A 1 99 ? -10.562 9.445 -6.034 1.00 53.72 99 PRO A CA 1
ATOM 784 C C . PRO A 1 99 ? -9.590 8.511 -5.337 1.00 53.72 99 PRO A C 1
ATOM 786 O O . PRO A 1 99 ? -8.421 8.463 -5.724 1.00 53.72 99 PRO A O 1
ATOM 789 N N . ILE A 1 100 ? -10.028 7.883 -4.243 1.00 63.22 100 ILE A N 1
ATOM 790 C CA . ILE A 1 100 ? -9.176 6.956 -3.503 1.00 63.22 100 ILE A CA 1
ATOM 791 C C . ILE A 1 100 ? -8.700 5.930 -4.527 1.00 63.22 100 ILE A C 1
ATOM 793 O O . ILE A 1 100 ? -9.495 5.126 -5.017 1.00 63.22 100 ILE A O 1
ATOM 797 N N . GLU A 1 101 ? -7.427 6.032 -4.913 1.00 75.88 101 GLU A N 1
ATOM 798 C CA . GLU A 1 101 ? -6.865 5.177 -5.941 1.00 75.88 101 GLU A CA 1
ATOM 799 C C . GLU A 1 101 ? -6.893 3.762 -5.391 1.00 75.88 101 GLU A C 1
ATOM 801 O O . GLU A 1 101 ? -6.267 3.440 -4.379 1.00 75.88 101 GLU A O 1
ATOM 806 N N . ASN A 1 102 ? -7.656 2.906 -6.054 1.00 89.94 102 ASN A N 1
ATOM 807 C CA . ASN A 1 102 ? -7.811 1.530 -5.640 1.00 89.94 102 ASN A CA 1
ATOM 808 C C . ASN A 1 102 ? -6.712 0.627 -6.211 1.00 89.94 102 ASN A C 1
ATOM 810 O O . ASN A 1 102 ? -6.852 -0.591 -6.207 1.00 89.94 102 ASN A O 1
ATOM 814 N N . VAL A 1 103 ? -5.619 1.208 -6.711 1.00 95.00 103 VAL A N 1
ATOM 815 C CA . VAL A 1 103 ? -4.513 0.485 -7.335 1.00 95.00 103 VAL A CA 1
ATOM 816 C C . VAL A 1 103 ? -3.303 0.473 -6.407 1.00 95.00 103 VAL A C 1
ATOM 818 O O . VAL A 1 103 ? -2.847 1.512 -5.937 1.00 95.00 103 VAL A O 1
ATOM 821 N N . VAL A 1 104 ? -2.736 -0.711 -6.173 1.00 96.00 104 VAL A N 1
ATOM 822 C CA . VAL A 1 104 ? -1.524 -0.901 -5.367 1.00 96.00 104 VAL A CA 1
ATOM 823 C C . VAL A 1 104 ? -0.411 -1.471 -6.244 1.00 96.00 104 VAL A C 1
ATOM 825 O O . VAL A 1 104 ? -0.450 -2.631 -6.652 1.00 96.00 104 VAL A O 1
ATOM 828 N N . PHE A 1 105 ? 0.618 -0.667 -6.514 1.00 97.19 105 PHE A N 1
ATOM 829 C CA . PHE A 1 105 ? 1.791 -1.111 -7.270 1.00 97.19 105 PHE A CA 1
ATOM 830 C C . PHE A 1 105 ? 2.765 -1.896 -6.390 1.00 97.19 105 PHE A C 1
ATOM 832 O O . PHE A 1 105 ? 3.307 -1.380 -5.407 1.00 97.19 105 PHE A O 1
ATOM 839 N N . ILE A 1 106 ? 3.037 -3.139 -6.777 1.00 97.50 106 ILE A N 1
ATOM 840 C CA . ILE A 1 106 ? 3.940 -4.037 -6.064 1.00 97.50 106 ILE A CA 1
ATOM 841 C C . ILE A 1 106 ? 5.349 -3.914 -6.646 1.00 97.50 106 ILE A C 1
ATOM 843 O O . ILE A 1 106 ? 5.606 -4.165 -7.822 1.00 97.50 106 ILE A O 1
ATOM 847 N N . GLY A 1 107 ? 6.280 -3.526 -5.784 1.00 95.00 107 GLY A N 1
ATOM 848 C CA . GLY A 1 107 ? 7.695 -3.321 -6.075 1.00 95.00 107 GLY A CA 1
ATOM 849 C C . GLY A 1 107 ? 8.559 -4.100 -5.089 1.00 95.00 107 GLY A C 1
ATOM 850 O O . GLY A 1 107 ? 8.165 -5.166 -4.633 1.00 95.00 107 GLY A O 1
ATOM 851 N N . ALA A 1 108 ? 9.738 -3.581 -4.746 1.00 94.44 108 ALA A N 1
ATOM 852 C CA . ALA A 1 108 ? 10.736 -4.299 -3.945 1.00 94.44 108 ALA A CA 1
ATOM 853 C C . ALA A 1 108 ? 10.534 -4.244 -2.415 1.00 94.44 108 ALA A C 1
ATOM 855 O O . ALA A 1 108 ? 11.326 -4.846 -1.692 1.00 94.44 108 ALA A O 1
ATOM 856 N N . LYS A 1 109 ? 9.516 -3.536 -1.901 1.00 95.94 109 LYS A N 1
ATOM 857 C CA . LYS A 1 109 ? 9.284 -3.443 -0.445 1.00 95.94 109 LYS A CA 1
ATOM 858 C C . LYS A 1 109 ? 8.897 -4.820 0.134 1.00 95.94 109 LYS A C 1
ATOM 860 O O . LYS A 1 109 ? 8.469 -5.692 -0.621 1.00 95.94 109 LYS A O 1
ATOM 865 N N . PRO A 1 110 ? 9.025 -5.059 1.449 1.00 96.94 110 PRO A N 1
ATOM 866 C CA . PRO A 1 110 ? 8.533 -6.293 2.063 1.00 96.94 110 PRO A CA 1
ATOM 867 C C . PRO A 1 110 ? 7.034 -6.521 1.802 1.00 96.94 110 PRO A C 1
ATOM 869 O O . PRO A 1 110 ? 6.272 -5.559 1.717 1.00 96.94 110 PRO A O 1
ATOM 872 N N . VAL A 1 111 ? 6.609 -7.789 1.707 1.00 97.00 111 VAL A N 1
ATOM 873 C CA . VAL A 1 111 ? 5.209 -8.198 1.433 1.00 97.00 111 VAL A CA 1
ATOM 874 C C . VAL A 1 111 ? 4.222 -7.479 2.359 1.00 97.00 111 VAL A C 1
ATOM 876 O O . VAL A 1 111 ? 3.220 -6.932 1.901 1.00 97.00 111 VAL A O 1
ATOM 879 N N . MET A 1 112 ? 4.547 -7.409 3.654 1.00 97.25 112 MET A N 1
ATOM 880 C CA . MET A 1 112 ? 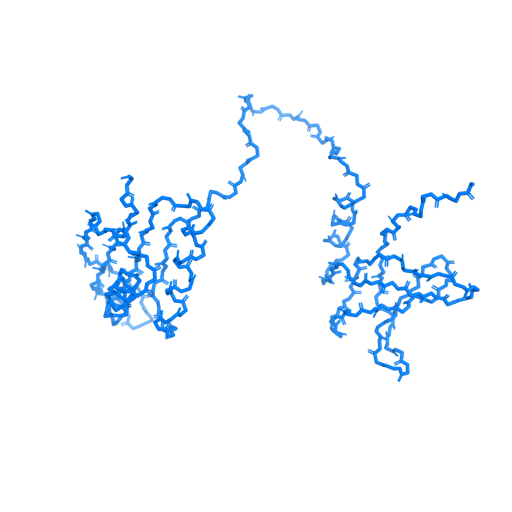3.689 -6.801 4.674 1.00 97.25 112 MET A CA 1
ATOM 881 C C . MET A 1 112 ? 3.343 -5.335 4.404 1.00 97.25 112 MET A C 1
ATOM 883 O O . MET A 1 112 ? 2.239 -4.911 4.736 1.00 97.25 112 MET A O 1
ATOM 887 N N . ASN A 1 113 ? 4.220 -4.567 3.752 1.00 97.00 113 ASN A N 1
ATOM 888 C CA . ASN A 1 113 ? 3.931 -3.166 3.435 1.00 97.00 113 ASN A CA 1
ATOM 889 C C . ASN A 1 113 ? 2.742 -3.048 2.472 1.00 97.00 113 ASN A C 1
ATOM 891 O O . ASN A 1 113 ? 1.932 -2.132 2.597 1.00 97.00 113 ASN A O 1
ATOM 895 N N . TYR A 1 114 ? 2.626 -3.982 1.527 1.00 97.62 114 TYR A N 1
ATOM 896 C CA . TYR A 1 114 ? 1.523 -4.018 0.570 1.00 97.62 114 TYR A CA 1
ATOM 897 C C . TYR A 1 114 ? 0.235 -4.526 1.215 1.00 97.62 114 TYR A C 1
ATOM 899 O O . TYR A 1 114 ? -0.833 -3.980 0.951 1.00 97.62 114 TYR A O 1
ATOM 907 N N . VAL A 1 115 ? 0.341 -5.503 2.121 1.00 96.56 115 VAL A N 1
ATOM 908 C CA . VAL A 1 115 ? -0.801 -5.995 2.906 1.00 96.56 115 VAL A CA 1
ATOM 909 C C . VAL A 1 115 ? -1.400 -4.874 3.752 1.00 96.56 115 VAL A C 1
ATOM 911 O O . VAL A 1 115 ? -2.600 -4.629 3.670 1.00 96.56 115 VAL A O 1
ATOM 914 N N . VAL A 1 116 ? -0.577 -4.136 4.503 1.00 96.31 116 VAL A N 1
ATOM 915 C CA . VAL A 1 116 ? -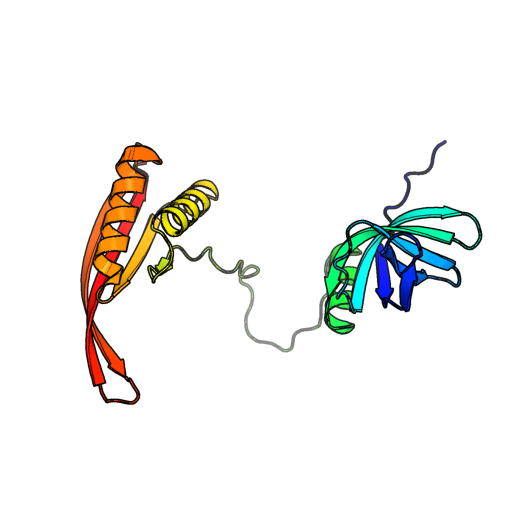1.041 -3.007 5.329 1.00 96.31 116 VAL A CA 1
ATOM 916 C C . VAL A 1 116 ? -1.692 -1.918 4.472 1.00 96.31 116 VAL A C 1
ATOM 918 O O . VAL A 1 116 ? -2.734 -1.385 4.858 1.00 96.31 116 VAL A O 1
ATOM 921 N N . ALA A 1 117 ? -1.135 -1.618 3.294 1.00 95.94 117 ALA A N 1
ATOM 922 C CA . ALA A 1 117 ? -1.743 -0.669 2.362 1.00 95.94 117 ALA A CA 1
ATOM 923 C C . ALA A 1 117 ? -3.142 -1.129 1.914 1.00 95.94 117 ALA A C 1
ATOM 925 O O . ALA A 1 117 ? -4.091 -0.350 1.982 1.00 95.94 117 ALA A O 1
ATOM 926 N N . CYS A 1 118 ? -3.299 -2.403 1.542 1.00 95.88 118 CYS A N 1
ATOM 927 C CA . CYS A 1 118 ? -4.593 -2.952 1.133 1.00 95.88 118 CYS A CA 1
ATOM 928 C C . CYS A 1 118 ? -5.609 -2.967 2.286 1.00 95.88 118 CYS A C 1
ATOM 930 O O . CYS A 1 118 ? -6.753 -2.564 2.095 1.00 95.88 118 CYS A O 1
ATOM 932 N N . VAL A 1 119 ? -5.200 -3.373 3.496 1.00 95.62 119 VAL A N 1
ATOM 933 C CA . VAL A 1 119 ? -6.060 -3.318 4.695 1.00 95.62 119 VAL A CA 1
ATOM 934 C C . VAL A 1 119 ? -6.531 -1.888 4.956 1.00 95.62 119 VAL A C 1
ATOM 936 O O . VAL A 1 119 ? -7.715 -1.672 5.202 1.00 95.62 119 VAL A O 1
ATOM 939 N N . THR A 1 120 ? -5.631 -0.907 4.857 1.00 93.62 120 THR A N 1
ATOM 940 C CA . THR A 1 120 ? -5.964 0.513 5.050 1.00 93.62 120 THR A CA 1
ATOM 941 C C . THR A 1 120 ? -7.015 0.975 4.042 1.00 93.62 120 THR A C 1
ATOM 943 O O . THR A 1 120 ? -8.009 1.574 4.441 1.00 93.62 120 THR A O 1
ATOM 946 N N . LEU A 1 121 ? -6.845 0.638 2.759 1.00 93.06 121 LEU A N 1
ATOM 947 C CA . LEU A 1 121 ? -7.798 0.971 1.695 1.00 93.06 121 LEU A CA 1
ATOM 948 C C . LEU A 1 121 ? -9.180 0.340 1.937 1.00 93.06 121 LEU A C 1
ATOM 950 O O . LEU A 1 121 ? -10.197 1.031 1.875 1.00 93.06 121 LEU A O 1
ATOM 954 N N . PHE A 1 122 ? -9.234 -0.945 2.288 1.00 92.75 122 PHE A N 1
ATOM 955 C CA . PHE A 1 122 ? -10.501 -1.593 2.632 1.00 92.75 122 PHE A CA 1
ATOM 956 C C . PHE A 1 122 ? -11.160 -0.976 3.876 1.00 92.75 122 PHE A C 1
ATOM 958 O O . PHE A 1 122 ? -12.383 -0.849 3.925 1.00 92.75 122 PHE A O 1
ATOM 965 N N . ASN A 1 123 ? -10.374 -0.559 4.872 1.00 90.25 123 ASN A N 1
ATOM 966 C CA . ASN A 1 123 ? -10.889 0.066 6.093 1.00 90.25 123 ASN A CA 1
ATOM 967 C C . ASN A 1 123 ? -11.463 1.471 5.856 1.00 90.25 123 ASN A C 1
ATOM 969 O O . ASN A 1 123 ? -12.394 1.856 6.558 1.00 90.25 123 ASN A O 1
ATOM 973 N N . VAL A 1 124 ? -10.966 2.215 4.860 1.00 90.25 124 VAL A N 1
ATOM 974 C CA . VAL A 1 124 ? -11.556 3.505 4.443 1.00 90.25 124 VAL A CA 1
ATOM 975 C C . VAL A 1 124 ? -12.730 3.343 3.465 1.00 90.25 124 VAL A C 1
ATOM 977 O O . VAL A 1 124 ? -13.232 4.329 2.936 1.00 90.25 124 VAL A O 1
ATOM 980 N N . GLY A 1 125 ? -13.197 2.110 3.237 1.00 87.62 125 GLY A N 1
ATOM 981 C CA . GLY A 1 125 ? -14.419 1.827 2.481 1.00 87.62 125 GLY A CA 1
ATOM 982 C C . GLY A 1 125 ? -14.219 1.530 0.994 1.00 87.62 125 GLY A C 1
ATOM 983 O O . GLY A 1 125 ? -15.209 1.406 0.267 1.00 87.62 125 GLY A O 1
ATOM 984 N N . VAL A 1 126 ? -12.977 1.373 0.521 1.00 91.25 126 VAL A N 1
ATOM 985 C CA . VAL A 1 126 ? -12.719 0.901 -0.849 1.00 91.25 126 VAL A CA 1
ATOM 986 C C . VAL A 1 126 ? -13.254 -0.522 -0.988 1.00 91.25 126 VAL A C 1
ATOM 988 O O . VAL A 1 126 ? -12.869 -1.413 -0.237 1.00 91.25 126 VAL A O 1
ATOM 991 N N . LYS A 1 127 ? -14.155 -0.747 -1.949 1.00 89.38 127 LYS A N 1
ATOM 992 C CA . LYS A 1 127 ? -14.814 -2.053 -2.140 1.00 89.38 127 LYS A CA 1
ATOM 993 C C . LYS A 1 127 ? -13.963 -3.054 -2.915 1.00 89.38 127 LYS A C 1
ATOM 995 O O . LYS A 1 127 ? -14.138 -4.260 -2.755 1.00 89.38 127 LYS A O 1
ATOM 1000 N N . GLU A 1 128 ? -13.077 -2.551 -3.764 1.00 93.19 128 GLU A N 1
ATOM 1001 C CA . GLU A 1 128 ? -12.307 -3.337 -4.720 1.00 93.19 128 GLU A CA 1
ATOM 1002 C C . GLU A 1 128 ? -10.925 -2.720 -4.898 1.00 93.19 128 GLU A C 1
ATOM 1004 O O . GLU A 1 128 ? -10.851 -1.523 -5.147 1.00 93.19 128 GLU A O 1
ATOM 1009 N N . ILE A 1 129 ? -9.863 -3.517 -4.785 1.00 96.50 129 ILE A N 1
ATOM 1010 C CA . ILE A 1 129 ? -8.461 -3.099 -4.912 1.00 96.50 129 ILE A CA 1
ATOM 1011 C C . ILE A 1 129 ? -7.792 -3.914 -6.016 1.00 96.50 129 ILE A C 1
ATOM 1013 O O . ILE A 1 129 ? -7.904 -5.135 -6.021 1.00 96.50 129 ILE A O 1
ATOM 1017 N N . THR A 1 130 ? -7.029 -3.269 -6.894 1.00 97.75 130 THR A N 1
ATOM 1018 C CA . THR A 1 130 ? -6.225 -3.928 -7.929 1.00 97.75 130 THR A CA 1
ATOM 1019 C C . THR A 1 130 ? -4.741 -3.839 -7.598 1.00 97.75 130 THR A C 1
ATOM 1021 O O . THR A 1 130 ? -4.154 -2.760 -7.549 1.00 97.75 130 THR A O 1
ATOM 1024 N N . MET A 1 131 ? -4.097 -4.982 -7.400 1.00 98.19 131 MET A N 1
ATOM 1025 C CA . MET A 1 131 ? -2.653 -5.076 -7.210 1.00 98.19 131 MET A CA 1
ATOM 1026 C C . MET A 1 131 ? -1.968 -5.275 -8.559 1.00 98.19 131 MET A C 1
ATOM 1028 O O . MET A 1 131 ? -2.247 -6.258 -9.240 1.00 98.19 131 MET A O 1
ATOM 1032 N N . LYS A 1 132 ? -1.054 -4.376 -8.934 1.00 98.06 132 LYS A N 1
ATOM 1033 C CA . LYS A 1 132 ? -0.319 -4.449 -10.207 1.00 98.06 132 LYS A CA 1
ATOM 1034 C C . LYS A 1 132 ? 1.155 -4.720 -9.971 1.00 98.06 132 LYS A C 1
ATOM 1036 O O . LYS A 1 132 ? 1.791 -4.051 -9.153 1.00 98.06 132 LYS A O 1
ATOM 1041 N N . ALA A 1 133 ? 1.719 -5.675 -10.698 1.00 98.38 133 ALA A N 1
ATOM 1042 C CA . ALA A 1 133 ? 3.133 -6.011 -10.601 1.00 98.38 133 ALA A CA 1
ATOM 1043 C C . ALA A 1 133 ? 3.713 -6.441 -11.946 1.00 98.38 133 ALA A C 1
ATOM 1045 O O . ALA A 1 133 ? 2.998 -6.870 -12.847 1.00 98.38 133 ALA A O 1
ATOM 1046 N N . ARG A 1 134 ? 5.041 -6.363 -12.059 1.00 97.25 134 ARG A N 1
ATOM 1047 C CA . ARG A 1 134 ? 5.772 -6.818 -13.243 1.00 97.25 134 ARG A CA 1
ATOM 1048 C C . ARG A 1 134 ? 7.081 -7.507 -12.893 1.00 97.25 134 ARG A C 1
ATOM 1050 O O . ARG A 1 134 ? 7.722 -7.193 -11.884 1.00 97.25 134 ARG A O 1
ATOM 1057 N N . GLY A 1 135 ? 7.492 -8.445 -13.740 1.00 96.31 135 GLY A N 1
ATOM 1058 C CA . GLY A 1 135 ? 8.703 -9.241 -13.562 1.00 96.31 135 GLY A CA 1
ATOM 1059 C C . GLY A 1 135 ? 8.757 -9.924 -12.189 1.00 96.31 135 GLY A C 1
ATOM 1060 O O . GLY A 1 135 ? 7.782 -10.502 -11.723 1.00 96.31 135 GLY A O 1
ATOM 1061 N N . ARG A 1 136 ? 9.897 -9.822 -11.493 1.00 95.69 136 ARG A N 1
ATOM 1062 C CA . ARG A 1 136 ? 10.114 -10.489 -10.191 1.00 95.69 136 ARG A CA 1
ATOM 1063 C C . ARG A 1 136 ? 9.133 -10.063 -9.090 1.00 95.69 136 ARG A C 1
ATOM 1065 O O . ARG A 1 136 ? 8.993 -10.779 -8.104 1.00 95.69 136 ARG A O 1
ATOM 1072 N N . ALA A 1 137 ? 8.474 -8.910 -9.221 1.00 97.44 137 ALA A N 1
ATOM 1073 C CA . ALA A 1 137 ? 7.499 -8.452 -8.233 1.00 97.44 137 ALA A CA 1
ATOM 1074 C C . ALA A 1 137 ? 6.166 -9.223 -8.288 1.00 97.44 137 ALA A C 1
ATOM 1076 O O . ALA A 1 137 ? 5.395 -9.126 -7.339 1.00 97.44 137 ALA A O 1
ATOM 1077 N N . ILE A 1 138 ? 5.920 -10.015 -9.341 1.00 98.50 138 ILE A N 1
ATOM 1078 C CA . ILE A 1 138 ? 4.722 -10.861 -9.482 1.00 98.50 138 ILE A CA 1
ATOM 1079 C C . ILE A 1 138 ? 4.577 -11.820 -8.296 1.00 98.50 138 ILE A C 1
ATOM 1081 O O . ILE A 1 138 ? 3.504 -11.897 -7.708 1.00 98.50 138 ILE A O 1
ATOM 1085 N N . ILE A 1 139 ? 5.670 -12.471 -7.880 1.00 98.00 139 ILE A N 1
ATOM 1086 C CA . ILE A 1 139 ? 5.681 -13.393 -6.729 1.00 98.00 139 ILE A CA 1
ATOM 1087 C C . ILE A 1 139 ? 5.161 -12.678 -5.477 1.00 98.00 139 ILE A C 1
ATOM 1089 O O . ILE A 1 139 ? 4.255 -13.151 -4.802 1.00 98.00 139 ILE A O 1
ATOM 1093 N N . ARG A 1 140 ? 5.653 -11.459 -5.238 1.00 98.31 140 ARG A N 1
ATOM 1094 C CA . ARG A 1 140 ? 5.256 -10.643 -4.089 1.00 98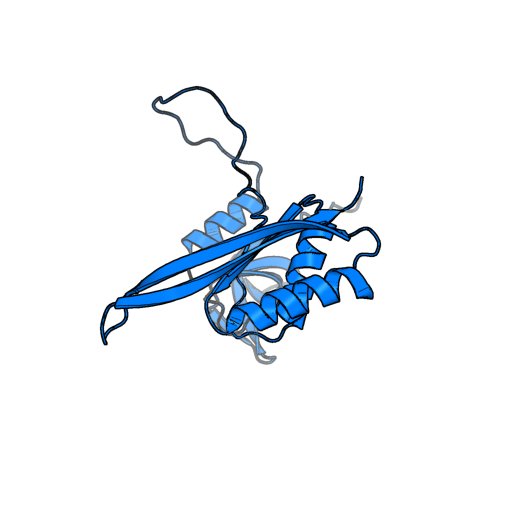.31 140 ARG A CA 1
ATOM 1095 C C . ARG A 1 140 ? 3.791 -10.205 -4.146 1.00 98.31 140 ARG A C 1
ATOM 1097 O O . ARG A 1 140 ? 3.173 -10.044 -3.098 1.00 98.31 140 ARG A O 1
ATOM 1104 N N . ALA A 1 141 ? 3.249 -9.975 -5.342 1.00 98.25 141 ALA A N 1
ATOM 1105 C CA . ALA A 1 141 ? 1.841 -9.630 -5.517 1.00 98.25 141 ALA A CA 1
ATOM 1106 C C . ALA A 1 141 ? 0.937 -10.806 -5.137 1.00 98.25 141 ALA A C 1
ATOM 1108 O O . ALA A 1 141 ? -0.035 -10.612 -4.412 1.00 98.25 141 ALA A O 1
ATOM 1109 N N . ILE A 1 142 ? 1.313 -12.016 -5.559 1.00 98.31 142 ILE A N 1
ATOM 1110 C CA . ILE A 1 142 ? 0.620 -13.259 -5.206 1.00 98.31 142 ILE A CA 1
ATOM 1111 C C . ILE A 1 142 ? 0.708 -13.499 -3.694 1.00 98.31 142 ILE A C 1
ATOM 1113 O O . ILE A 1 142 ? -0.323 -13.688 -3.051 1.00 98.31 142 ILE A O 1
ATOM 1117 N N . ASP A 1 143 ? 1.904 -13.387 -3.106 1.00 98.00 143 ASP A N 1
ATOM 1118 C CA . ASP A 1 143 ? 2.108 -13.555 -1.661 1.00 98.00 143 ASP A CA 1
ATOM 1119 C C . ASP A 1 143 ? 1.247 -12.585 -0.843 1.00 98.00 143 ASP A C 1
ATOM 1121 O O . ASP A 1 143 ? 0.633 -12.972 0.151 1.00 98.00 143 ASP A O 1
ATOM 1125 N N . ALA A 1 144 ? 1.196 -11.313 -1.250 1.00 98.00 144 ALA A N 1
ATOM 1126 C CA . ALA A 1 144 ? 0.402 -10.302 -0.566 1.00 98.00 144 ALA A CA 1
ATOM 1127 C C . ALA A 1 144 ? -1.108 -10.545 -0.727 1.00 98.00 144 ALA A C 1
ATOM 1129 O O . ALA A 1 144 ? -1.827 -10.415 0.262 1.00 98.00 144 ALA A O 1
ATOM 1130 N N . ALA A 1 145 ? -1.586 -10.932 -1.915 1.00 97.56 145 ALA A N 1
ATOM 1131 C CA . ALA A 1 145 ? -2.998 -11.244 -2.146 1.00 97.56 145 ALA A CA 1
ATOM 1132 C C . ALA A 1 145 ? -3.464 -12.447 -1.303 1.00 97.56 145 ALA A C 1
ATOM 1134 O O . ALA A 1 145 ? -4.471 -12.358 -0.594 1.00 97.56 145 ALA A O 1
ATOM 1135 N N . GLU A 1 146 ? -2.691 -13.536 -1.304 1.00 97.62 146 GLU A N 1
ATOM 1136 C CA . GLU A 1 146 ? -2.988 -14.737 -0.515 1.00 97.62 146 GLU A CA 1
ATOM 1137 C C . GLU A 1 146 ? -2.900 -14.469 0.990 1.00 97.62 146 GLU A C 1
ATOM 1139 O O . GLU A 1 146 ? -3.768 -14.890 1.760 1.00 97.62 146 GLU A O 1
ATOM 1144 N N . LEU A 1 147 ? -1.882 -13.722 1.433 1.00 97.31 147 LEU A N 1
ATOM 1145 C CA . LEU A 1 147 ? -1.744 -13.345 2.837 1.00 97.31 147 LEU A CA 1
ATOM 1146 C C . LEU A 1 147 ? -2.918 -12.477 3.309 1.00 97.31 147 LEU A C 1
ATOM 1148 O O . LEU A 1 147 ? -3.456 -12.717 4.392 1.00 97.31 147 LEU A O 1
ATOM 1152 N N . LEU A 1 148 ? -3.347 -11.510 2.496 1.00 96.69 148 LEU A N 1
ATOM 1153 C CA . LEU A 1 148 ? -4.476 -10.636 2.807 1.00 96.69 148 LEU A CA 1
ATOM 1154 C C . LEU A 1 148 ? -5.769 -11.444 3.003 1.00 96.69 148 LEU A C 1
ATOM 1156 O O . LEU A 1 148 ? -6.449 -11.272 4.018 1.00 96.69 148 LEU A O 1
ATOM 1160 N N . LYS A 1 149 ? -6.057 -12.371 2.082 1.00 95.00 149 LYS A N 1
ATOM 1161 C CA . LYS A 1 149 ? -7.232 -13.252 2.126 1.00 95.00 149 LYS A CA 1
ATOM 1162 C C . LYS A 1 149 ? -7.216 -14.210 3.321 1.00 95.00 149 LYS A C 1
ATOM 1164 O O . LYS A 1 149 ? -8.231 -14.376 3.989 1.00 95.00 149 LYS A O 1
ATOM 1169 N N . ARG A 1 150 ? -6.074 -14.845 3.613 1.00 95.56 150 ARG A N 1
ATOM 1170 C CA . ARG A 1 150 ? -6.001 -15.891 4.653 1.00 95.56 150 ARG A CA 1
ATOM 1171 C C . ARG A 1 150 ? -5.915 -15.353 6.081 1.00 95.56 150 ARG A C 1
ATOM 1173 O O . ARG A 1 150 ? -6.356 -16.036 6.999 1.00 95.56 150 ARG A O 1
ATOM 1180 N N . ALA A 1 151 ? -5.308 -14.180 6.282 1.00 95.44 151 ALA A N 1
ATOM 1181 C CA . ALA A 1 151 ? -4.945 -13.704 7.621 1.00 95.44 151 ALA A CA 1
ATOM 1182 C C . ALA A 1 151 ? -5.611 -12.385 8.040 1.00 95.44 151 ALA A C 1
ATOM 1184 O O . ALA A 1 151 ? -5.696 -12.128 9.238 1.00 95.44 151 ALA A O 1
ATOM 1185 N N . PHE A 1 152 ? -6.082 -11.555 7.101 1.00 94.81 152 PHE A N 1
ATOM 1186 C CA . PHE A 1 152 ? -6.520 -10.189 7.421 1.00 94.81 152 PHE A CA 1
ATOM 1187 C C . PHE A 1 152 ? -7.983 -9.908 7.078 1.00 94.81 152 PHE A C 1
ATOM 1189 O O . PHE A 1 152 ? -8.654 -9.212 7.836 1.00 94.81 152 PHE A O 1
ATOM 1196 N N . ILE A 1 153 ? -8.492 -10.428 5.958 1.00 92.44 153 ILE A N 1
ATOM 1197 C CA . ILE A 1 153 ? -9.841 -10.116 5.465 1.00 92.44 153 ILE A CA 1
ATOM 1198 C C . ILE A 1 153 ? -10.553 -11.423 5.096 1.00 92.44 153 ILE A C 1
ATOM 1200 O O . ILE A 1 153 ? -10.332 -11.980 4.025 1.00 92.44 153 ILE A O 1
ATOM 1204 N N . LYS A 1 154 ? -11.395 -11.920 6.014 1.00 88.44 154 LYS A N 1
ATOM 1205 C CA . LYS A 1 154 ? -12.048 -13.243 5.923 1.00 88.44 154 LYS A CA 1
ATOM 1206 C C . LYS A 1 154 ? -13.002 -13.385 4.732 1.00 88.44 154 LYS A C 1
ATOM 1208 O O . LYS A 1 154 ? -13.188 -14.483 4.222 1.00 88.44 154 LYS A O 1
ATOM 1213 N N . ASP A 1 155 ? -13.614 -12.287 4.317 1.00 91.12 155 ASP A N 1
ATOM 1214 C CA . ASP A 1 155 ? -14.611 -12.179 3.253 1.00 91.12 155 ASP A CA 1
ATOM 1215 C C . ASP A 1 155 ? -14.006 -11.705 1.922 1.00 91.12 155 ASP A C 1
ATOM 1217 O O . ASP A 1 155 ? -14.731 -11.306 1.013 1.00 91.12 155 ASP A O 1
ATOM 1221 N N . LEU A 1 156 ? -12.679 -11.746 1.782 1.00 95.56 156 LEU A N 1
ATOM 1222 C CA . LEU A 1 156 ? -12.003 -11.317 0.565 1.00 95.56 156 LEU A CA 1
ATOM 1223 C C . LEU A 1 156 ? -12.068 -12.379 -0.541 1.00 95.56 156 LEU A C 1
ATOM 1225 O O . LEU A 1 156 ? -11.718 -13.546 -0.347 1.00 95.56 156 LEU A O 1
ATOM 1229 N N . GLU A 1 157 ? -12.438 -11.950 -1.741 1.00 95.31 157 GLU A N 1
ATOM 1230 C CA . GLU A 1 157 ? -12.433 -12.744 -2.963 1.00 95.31 157 GLU A CA 1
ATOM 1231 C C . GLU A 1 157 ? -11.504 -12.150 -4.025 1.00 95.31 157 GLU A C 1
ATOM 1233 O O . GLU A 1 157 ? -11.303 -10.938 -4.107 1.00 95.31 157 GLU A O 1
ATOM 1238 N N . ILE A 1 158 ? -10.938 -13.033 -4.850 1.00 96.06 158 ILE A N 1
ATOM 1239 C CA . ILE A 1 158 ? -10.243 -12.642 -6.075 1.00 96.06 158 ILE A CA 1
ATOM 1240 C C . ILE A 1 158 ? -11.315 -12.527 -7.155 1.00 96.06 158 ILE A C 1
ATOM 1242 O O . ILE A 1 158 ? -11.950 -13.524 -7.495 1.00 96.06 158 ILE A O 1
ATOM 1246 N N . LYS A 1 159 ? -11.521 -11.316 -7.666 1.00 95.81 159 LYS A N 1
ATOM 1247 C CA . LYS A 1 159 ? -12.493 -11.021 -8.720 1.00 95.81 159 LYS A CA 1
ATOM 1248 C C . LYS A 1 159 ? -11.938 -11.380 -10.097 1.00 95.81 159 LYS A C 1
ATOM 1250 O O . LYS A 1 159 ? -12.590 -12.095 -10.848 1.00 95.81 159 LYS A O 1
ATOM 1255 N N . THR A 1 160 ? -10.740 -10.896 -10.418 1.00 96.19 160 THR A N 1
ATOM 1256 C CA . THR A 1 160 ? -10.056 -11.164 -11.690 1.00 96.19 160 THR A CA 1
ATOM 1257 C C . THR A 1 160 ? -8.549 -11.266 -11.483 1.00 96.19 160 THR A C 1
ATOM 1259 O O . THR A 1 160 ? -7.988 -10.676 -10.556 1.00 96.19 160 THR A O 1
ATOM 1262 N N . ILE A 1 161 ? -7.903 -12.036 -12.359 1.00 97.94 161 ILE A N 1
ATOM 1263 C CA . ILE A 1 161 ? -6.451 -12.054 -12.530 1.00 97.94 161 ILE A CA 1
ATOM 1264 C C . ILE A 1 161 ? -6.182 -11.859 -14.016 1.00 97.94 161 ILE A C 1
ATOM 1266 O O . ILE A 1 161 ? -6.598 -12.681 -14.831 1.00 97.94 161 ILE A O 1
ATOM 1270 N N . GLU A 1 162 ? -5.478 -10.791 -14.356 1.00 97.50 162 GLU A N 1
ATOM 1271 C CA . GLU A 1 162 ? -5.067 -10.491 -15.723 1.00 97.50 162 GLU A CA 1
ATOM 1272 C C . GLU A 1 162 ? -3.549 -10.598 -15.820 1.00 97.50 162 GLU A C 1
ATOM 1274 O O . GLU A 1 162 ? -2.821 -10.144 -14.937 1.00 97.50 162 GLU A O 1
ATOM 1279 N N . ILE A 1 163 ? -3.060 -11.226 -16.886 1.00 97.88 163 ILE A N 1
ATOM 1280 C CA . ILE A 1 163 ? -1.631 -11.356 -17.169 1.00 97.88 163 ILE A CA 1
ATOM 1281 C C . ILE A 1 163 ? -1.322 -10.712 -18.509 1.00 97.88 163 ILE A C 1
ATOM 1283 O O . ILE A 1 163 ? -2.140 -10.732 -19.428 1.00 97.88 163 ILE A O 1
ATOM 1287 N N . GLY A 1 164 ? -0.121 -10.167 -18.638 1.00 97.00 164 GLY A N 1
ATOM 1288 C CA . GLY A 1 164 ? 0.278 -9.498 -19.864 1.00 97.00 164 GLY A CA 1
ATOM 1289 C C . GLY A 1 164 ? 1.781 -9.397 -20.023 1.00 97.00 164 GLY A C 1
ATOM 1290 O O . GLY A 1 164 ? 2.565 -10.045 -19.325 1.00 97.00 164 GLY A O 1
ATOM 1291 N N . THR A 1 165 ? 2.180 -8.579 -20.989 1.00 95.31 165 THR A N 1
ATOM 1292 C CA . THR A 1 165 ? 3.570 -8.211 -21.241 1.00 95.31 165 THR A CA 1
ATOM 1293 C C . THR A 1 165 ? 3.638 -6.708 -21.468 1.00 95.31 165 THR A C 1
ATOM 1295 O O . THR A 1 165 ? 2.859 -6.163 -22.243 1.00 95.31 165 THR A O 1
ATOM 1298 N N . GLU A 1 166 ? 4.574 -6.043 -20.800 1.00 90.94 166 GLU A N 1
ATOM 1299 C CA . GLU A 1 166 ? 4.857 -4.616 -20.951 1.00 90.94 166 GLU A CA 1
ATOM 1300 C C . GLU A 1 166 ? 6.291 -4.444 -21.467 1.00 90.94 166 GLU A C 1
ATOM 1302 O O . GLU A 1 166 ? 7.233 -5.018 -20.907 1.00 90.94 166 GLU A O 1
ATOM 1307 N N . GLU A 1 167 ? 6.470 -3.658 -22.530 1.00 93.38 167 GLU A N 1
ATOM 1308 C CA . GLU A 1 167 ? 7.795 -3.266 -23.012 1.00 93.38 167 GLU A CA 1
ATOM 1309 C C . GLU A 1 167 ? 8.318 -2.095 -22.170 1.00 93.38 167 GLU A C 1
ATOM 1311 O O . GLU A 1 167 ? 7.705 -1.032 -22.097 1.00 93.38 167 GLU A O 1
ATOM 1316 N N . VAL A 1 168 ? 9.470 -2.284 -21.530 1.00 89.69 168 VAL A N 1
ATOM 1317 C CA . VAL A 1 168 ? 10.113 -1.272 -20.691 1.00 89.69 168 VAL A CA 1
ATOM 1318 C C . VAL A 1 168 ? 11.420 -0.831 -21.329 1.00 89.69 168 VAL A C 1
ATOM 1320 O O . VAL A 1 168 ? 12.301 -1.649 -21.603 1.00 89.69 168 VAL A O 1
ATOM 1323 N N . THR A 1 169 ? 11.572 0.478 -21.502 1.00 89.19 169 THR A N 1
ATOM 1324 C CA . THR A 1 169 ? 12.816 1.088 -21.978 1.00 89.19 169 THR A CA 1
ATOM 1325 C C . THR A 1 169 ? 13.816 1.224 -20.832 1.00 89.19 169 THR A C 1
ATOM 1327 O O . THR A 1 169 ? 13.507 1.782 -19.777 1.00 89.19 169 THR A O 1
ATOM 1330 N N . ARG A 1 170 ? 15.031 0.716 -21.039 1.00 85.06 170 ARG A N 1
ATOM 1331 C CA . ARG A 1 170 ? 16.196 0.859 -20.157 1.00 85.06 170 ARG A CA 1
ATOM 1332 C C . ARG A 1 170 ? 17.362 1.468 -20.945 1.00 85.06 170 ARG A C 1
ATOM 1334 O O . ARG A 1 170 ? 17.322 1.450 -22.174 1.00 85.06 170 ARG A O 1
ATOM 1341 N N . PRO A 1 171 ? 18.418 1.962 -20.274 1.00 86.50 171 PRO A N 1
ATOM 1342 C CA . PRO A 1 171 ? 19.616 2.462 -20.958 1.00 86.50 171 PRO A CA 1
ATOM 1343 C C . PRO A 1 171 ? 20.249 1.432 -21.908 1.00 86.50 171 PRO A C 1
ATOM 1345 O O . PRO A 1 171 ? 20.780 1.788 -22.950 1.00 86.50 171 PRO A O 1
ATOM 1348 N N . GLU A 1 172 ? 20.138 0.149 -21.564 1.00 85.94 172 GLU A N 1
ATOM 1349 C CA . GLU A 1 172 ? 20.630 -0.998 -22.337 1.00 85.94 172 GLU A CA 1
ATOM 1350 C C . GLU A 1 172 ? 19.674 -1.489 -23.446 1.00 85.94 172 GLU A C 1
ATOM 1352 O O . GLU A 1 172 ? 19.977 -2.461 -24.133 1.00 85.94 172 GLU A O 1
ATOM 1357 N N . GLY A 1 173 ? 18.526 -0.827 -23.641 1.00 89.81 173 GLY A N 1
ATOM 1358 C CA . GLY A 1 173 ? 17.550 -1.140 -24.688 1.00 89.81 173 GLY A CA 1
ATOM 1359 C C . GLY A 1 173 ? 16.139 -1.425 -24.168 1.00 89.81 173 GLY A C 1
ATOM 1360 O O . GLY A 1 173 ? 15.806 -1.200 -23.002 1.00 89.81 173 GLY A O 1
ATOM 1361 N N . LYS A 1 174 ? 15.278 -1.914 -25.064 1.00 92.75 174 LYS A N 1
ATOM 1362 C CA . LYS A 1 174 ? 13.895 -2.303 -24.757 1.00 92.75 174 LYS A CA 1
ATOM 1363 C C . LYS A 1 174 ? 13.846 -3.729 -24.220 1.00 92.75 174 LYS A C 1
ATOM 1365 O O . LYS A 1 174 ? 14.530 -4.615 -24.730 1.00 92.75 174 LYS A O 1
ATOM 1370 N N . ARG A 1 175 ? 13.027 -3.965 -23.195 1.00 91.25 175 ARG A N 1
ATOM 1371 C CA . ARG A 1 175 ? 12.840 -5.291 -22.601 1.00 91.25 175 ARG A CA 1
ATOM 1372 C C . ARG A 1 175 ? 11.376 -5.562 -22.297 1.00 91.25 175 ARG A C 1
ATOM 1374 O O . ARG A 1 175 ? 10.742 -4.791 -21.587 1.00 91.25 175 ARG A O 1
ATOM 1381 N N . ASN A 1 176 ? 10.900 -6.727 -22.719 1.00 93.50 176 ASN A N 1
ATOM 1382 C CA . ASN A 1 176 ? 9.580 -7.232 -22.361 1.00 93.50 176 ASN A CA 1
ATOM 1383 C C . ASN A 1 176 ? 9.585 -7.807 -20.940 1.00 93.50 176 ASN A C 1
ATOM 1385 O O . ASN A 1 176 ? 10.438 -8.630 -20.590 1.00 93.50 176 ASN A O 1
ATOM 1389 N N . LEU A 1 177 ? 8.638 -7.367 -20.115 1.00 95.38 177 LEU A N 1
ATOM 1390 C CA . LEU A 1 177 ? 8.401 -7.885 -18.773 1.00 95.38 177 LEU A CA 1
ATOM 1391 C C . LEU A 1 177 ? 6.981 -8.424 -18.679 1.00 95.38 177 LEU A C 1
ATOM 1393 O O . LEU A 1 177 ? 6.033 -7.732 -19.031 1.00 95.38 177 LEU A O 1
ATOM 1397 N N . SER A 1 178 ? 6.832 -9.626 -18.130 1.00 97.31 178 SER A N 1
ATOM 1398 C CA . SER A 1 178 ? 5.517 -10.136 -17.751 1.00 97.31 178 SER A CA 1
ATOM 1399 C C . SER A 1 178 ? 4.872 -9.216 -16.715 1.00 97.31 178 SER A C 1
ATOM 1401 O O . SER A 1 178 ? 5.562 -8.726 -15.812 1.00 97.31 178 SER A O 1
ATOM 1403 N N . THR A 1 179 ? 3.564 -9.019 -16.822 1.00 98.19 179 THR A N 1
ATOM 1404 C CA . THR A 1 179 ? 2.742 -8.250 -15.884 1.00 98.19 179 THR A CA 1
ATOM 1405 C C . THR A 1 179 ? 1.654 -9.129 -15.279 1.00 98.19 179 THR A C 1
ATOM 1407 O O . THR A 1 179 ? 1.246 -10.127 -15.875 1.00 98.19 179 THR A O 1
ATOM 1410 N N . ILE A 1 180 ? 1.207 -8.761 -14.081 1.00 98.38 180 ILE A N 1
ATOM 1411 C CA . ILE A 1 180 ? 0.019 -9.318 -13.439 1.00 98.38 180 ILE A CA 1
ATOM 1412 C C . ILE A 1 180 ? -0.806 -8.185 -12.829 1.00 98.38 180 ILE A C 1
ATOM 1414 O O . ILE A 1 180 ? -0.249 -7.263 -12.218 1.00 98.38 180 ILE A O 1
ATOM 1418 N N . GLU A 1 181 ? -2.120 -8.286 -12.955 1.00 98.31 181 GLU A N 1
ATOM 1419 C CA . GLU A 1 181 ? -3.097 -7.484 -12.231 1.00 98.31 181 GLU A CA 1
ATOM 1420 C C . GLU A 1 181 ? -4.023 -8.427 -11.461 1.00 98.31 181 GLU A C 1
ATOM 1422 O O . GLU A 1 181 ? -4.618 -9.329 -12.044 1.00 98.31 181 GLU A O 1
ATOM 1427 N N . ILE A 1 182 ? -4.111 -8.257 -10.142 1.00 98.31 182 ILE A N 1
ATOM 1428 C CA . ILE A 1 182 ? -4.970 -9.063 -9.266 1.00 98.31 182 ILE A CA 1
ATOM 1429 C C . ILE A 1 182 ? -6.004 -8.131 -8.655 1.00 98.31 182 ILE A C 1
ATOM 1431 O O . ILE A 1 182 ? -5.655 -7.276 -7.838 1.00 98.31 182 ILE A O 1
ATOM 1435 N N . THR A 1 183 ? -7.269 -8.301 -9.016 1.00 97.62 183 THR A N 1
ATOM 1436 C CA . THR A 1 183 ? -8.363 -7.514 -8.450 1.00 97.62 183 THR A CA 1
ATOM 1437 C C . THR A 1 183 ? -9.021 -8.278 -7.309 1.00 97.62 183 THR A C 1
ATOM 1439 O O . THR A 1 183 ? -9.503 -9.397 -7.478 1.00 97.62 183 THR A O 1
ATOM 1442 N N . LEU A 1 184 ? -9.039 -7.659 -6.133 1.00 97.19 184 LEU A N 1
ATOM 1443 C CA . LEU A 1 184 ? -9.546 -8.193 -4.876 1.00 97.19 184 LEU A CA 1
ATOM 1444 C C . LEU A 1 184 ? -10.778 -7.405 -4.443 1.00 97.19 184 LEU A C 1
ATOM 1446 O O . LEU A 1 184 ? -10.783 -6.178 -4.515 1.00 97.19 184 LEU A O 1
ATOM 1450 N N . ARG A 1 185 ? -11.798 -8.088 -3.936 1.00 95.44 185 ARG A N 1
ATOM 1451 C CA . ARG A 1 185 ? -13.061 -7.480 -3.502 1.00 95.44 185 ARG A CA 1
ATOM 1452 C C . ARG A 1 185 ? -13.539 -8.121 -2.200 1.00 95.44 185 ARG A C 1
ATOM 1454 O O . ARG A 1 185 ? -13.277 -9.294 -1.970 1.00 95.44 185 ARG A O 1
ATOM 1461 N N . ARG A 1 186 ? -14.240 -7.372 -1.341 1.00 90.19 186 ARG A N 1
ATOM 1462 C CA . ARG A 1 186 ? -14.996 -7.970 -0.222 1.00 90.19 186 ARG A CA 1
ATOM 1463 C C . ARG A 1 186 ? -16.332 -8.522 -0.719 1.00 90.19 186 ARG A C 1
ATOM 1465 O O . ARG A 1 186 ? -17.048 -7.820 -1.443 1.00 90.19 186 ARG A O 1
ATOM 1472 N N . LYS A 1 187 ? -16.668 -9.748 -0.315 1.00 82.50 187 LYS A N 1
ATOM 1473 C CA . LYS A 1 187 ? -18.006 -10.313 -0.504 1.00 82.50 187 LYS A CA 1
ATOM 1474 C C . LYS A 1 187 ? -19.016 -9.409 0.200 1.00 82.50 187 LYS A C 1
ATOM 1476 O O . LYS A 1 187 ? -18.817 -9.039 1.353 1.00 82.50 187 LYS A O 1
ATOM 1481 N N . GLY A 1 188 ? -20.024 -8.984 -0.559 1.00 64.00 188 GLY A N 1
ATOM 1482 C CA . GLY A 1 188 ? -21.143 -8.192 -0.045 1.00 64.00 188 GLY A CA 1
ATOM 1483 C C . GLY A 1 188 ? -22.096 -9.034 0.782 1.00 64.00 188 GLY A C 1
ATOM 1484 O O . GLY A 1 188 ? -22.133 -10.264 0.548 1.00 64.00 188 GLY A O 1
#

Sequence (188 aa):
MDAASEKKLILLEIRGVGRFRNLFGDYKGKRIFIEDAPKESKYVVAEITSIKGRIGSAKCVGSYQSLEEAKNKLKELQGKPEIVKREEVIKPERPIEKPIENVVFIGAKPVMNYVVACVTLFNVGVKEITMKARGRAIIRAIDAAELLKRAFIKDLEIKTIEIGTEEVTRPEGKRNLSTIEITLRRKG

pLDDT: mean 84.1, std 17.74, range [28.61, 98.5]

Radius of gyration: 24.85 Å; chains: 1; bounding box: 42×57×58 Å